Protein AF-A0A7L5ZGD6-F1 (afdb_monomer_lite)

pLDDT: mean 73.29, std 24.43, range [25.55, 98.75]

Foldseek 3Di:
DDDDDDDPDDDPPVVVVVVVVVVVVVVVVVVVVVPDQPPFDDFDQVQLAAAAQFWFWWDDPQFKIKIKGKHWATAPLLCVQDFLCSVLLPDDSVRRNNWTKMKIKIWMAGLVGGDWIKIWIWTQDQQHTFTAWIGGPAKMKGFVVTFCPAGRHDDAFDKDKDWGKIFMDGRNDTDDIFIKIKIWHWHQDPVDHQKIKIWMWIDTHPDIWTKIFITHGNRGTAWIQTPVGIIGTDPDDDCSGHQVNVCVVPVFDRALFQPFDDDDPDVPDDDPADRDSDRQGPDDVFKDWDCDPSHQKIKIFGADPVGTHHIGIGHPRNDDPPPDPDDD

Secondary structure (DSSP, 8-state):
-PPPPPP--SSSHHHHHHHHHHHHHHHHHHHTT---PPPPP-SHHHHTSPPTT-EEEEEETTTEEEEEEEEEEETTHHHHHS-GGGGGG---HHHHHT-EEEEEEEEEEETTEEEEEEEEEEEEETTEEEEEEEE-SS-EEEEEEEEEEEETT--TT-EEEEEEEEEEEETTEEEEEEEEEEEEEEEE-SSSTT-EEEEEEEEETTEEEEEEEEEETTTEEEEEEETTEEEEE-SS--TTT-HHHHHHHHTPPPPS---PPPP---TT---------PPPPP--TTEEEEE-SSSS-EEEEEEETTEEEEEEEE-TT-----------

Radius of gyration: 24.78 Å; chains: 1; bounding box: 78×86×67 Å

Sequence (328 aa):
MPARPPSPASASLARNRGVALTALVIAASTLAMTRDTAPAPRHAAAALLGADGHVELLAQGTDRLTTLETADLPGVRALRAGPQSFLSTGYTADETNGRHWLRLSRVNRGPSGYLDRADTLYALDATGLVGHVNDNGDRYVSFRPGLLELPADVHAGSTWQSSGTMFSGKNISVDGSVPYAYAASAQPASSFPGCLTVIGRLTLGTQAIDSSTTWCPGRGIVAETDSDGSRVAVDAFPAWADPRATAATTGEAPARSLAAASLVTVPSVTLPLTPEPASPPTFGLRAGVVASRTSPDVIGFRVAPTGITRAWRAAPGASHSSRAPSGT

Structure (mmCIF, N/CA/C/O backbone):
data_AF-A0A7L5ZGD6-F1
#
_entry.id   AF-A0A7L5ZGD6-F1
#
loop_
_atom_site.group_PDB
_atom_site.id
_atom_site.type_symbol
_atom_site.label_atom_id
_atom_site.label_alt_id
_atom_site.label_comp_id
_atom_site.label_asym_id
_atom_site.label_entity_id
_atom_site.label_seq_id
_atom_site.pdbx_PDB_ins_code
_atom_site.Cartn_x
_atom_site.Cartn_y
_atom_site.Cartn_z
_atom_site.occupancy
_atom_site.B_iso_or_equiv
_atom_site.auth_seq_id
_atom_site.auth_comp_id
_atom_site.auth_asym_id
_atom_site.auth_atom_id
_atom_site.pdbx_PDB_model_num
ATOM 1 N N . MET A 1 1 ? 57.695 -65.182 32.854 1.00 47.09 1 MET A N 1
ATOM 2 C CA . MET A 1 1 ? 56.453 -65.195 32.049 1.00 47.09 1 MET A CA 1
ATOM 3 C C . MET A 1 1 ? 55.954 -63.761 31.923 1.00 47.09 1 MET A C 1
ATOM 5 O O . MET A 1 1 ? 55.673 -63.167 32.956 1.00 47.09 1 MET A O 1
ATOM 9 N N . PRO A 1 2 ? 55.952 -63.167 30.719 1.00 45.03 2 PRO A N 1
ATOM 10 C CA . PRO A 1 2 ? 55.605 -61.760 30.525 1.00 45.03 2 PRO A CA 1
ATOM 11 C C . PRO A 1 2 ? 54.085 -61.533 30.537 1.00 45.03 2 PRO A C 1
ATOM 13 O O . PRO A 1 2 ? 53.320 -62.324 29.984 1.00 45.03 2 PRO A O 1
ATOM 16 N N . ALA A 1 3 ? 53.667 -60.449 31.194 1.00 52.31 3 ALA A N 1
ATOM 17 C CA . ALA A 1 3 ? 52.275 -60.052 31.374 1.00 52.31 3 ALA A CA 1
ATOM 18 C C . ALA A 1 3 ? 51.642 -59.544 30.066 1.00 52.31 3 ALA A C 1
ATOM 20 O O . ALA A 1 3 ? 52.260 -58.815 29.291 1.00 52.31 3 ALA A O 1
ATOM 21 N N . ARG A 1 4 ? 50.388 -59.944 29.835 1.00 61.16 4 ARG A N 1
ATOM 22 C CA . ARG A 1 4 ? 49.594 -59.627 28.642 1.00 61.16 4 ARG A CA 1
ATOM 23 C C . ARG A 1 4 ? 49.077 -58.178 28.715 1.00 61.16 4 ARG A C 1
ATOM 25 O O . ARG A 1 4 ? 48.497 -57.822 29.740 1.00 61.16 4 ARG A O 1
ATOM 32 N N . PRO A 1 5 ? 49.231 -57.353 27.664 1.00 59.00 5 PRO A N 1
ATOM 33 C CA . PRO A 1 5 ? 48.691 -55.996 27.660 1.00 59.00 5 PRO A CA 1
ATOM 34 C C . PRO A 1 5 ? 47.150 -56.000 27.578 1.00 59.00 5 PRO A C 1
ATOM 36 O O . PRO A 1 5 ? 46.571 -56.912 26.976 1.00 59.00 5 PRO A O 1
ATOM 39 N N . PRO A 1 6 ? 46.473 -54.999 28.177 1.00 57.97 6 PRO A N 1
ATOM 40 C CA . PRO A 1 6 ? 45.017 -54.904 28.179 1.00 57.97 6 PRO A CA 1
ATOM 41 C C . PRO A 1 6 ? 44.454 -54.556 26.793 1.00 57.97 6 PRO A C 1
ATOM 43 O O . PRO A 1 6 ? 45.047 -53.809 26.016 1.00 57.97 6 PRO A O 1
ATOM 46 N N . SER A 1 7 ? 43.285 -55.126 26.496 1.00 59.53 7 SER A N 1
ATOM 47 C CA . SER A 1 7 ? 42.590 -55.018 25.210 1.00 59.53 7 SER A CA 1
ATOM 48 C C . SER A 1 7 ? 41.890 -53.653 25.043 1.00 59.53 7 SER A C 1
ATOM 50 O O . SER A 1 7 ? 41.192 -53.220 25.964 1.00 59.53 7 SER A O 1
ATOM 52 N N . PRO A 1 8 ? 42.012 -52.972 23.886 1.00 53.78 8 PRO A N 1
ATOM 53 C CA . PRO A 1 8 ? 41.402 -51.670 23.638 1.00 53.78 8 PRO A CA 1
ATOM 54 C C . PRO A 1 8 ? 39.983 -51.848 23.081 1.00 53.78 8 PRO A C 1
ATOM 56 O O . PRO A 1 8 ? 39.743 -51.681 21.889 1.00 53.78 8 PRO A O 1
ATOM 59 N N . ALA A 1 9 ? 39.021 -52.211 23.926 1.00 51.62 9 ALA A N 1
ATOM 60 C CA . ALA A 1 9 ? 37.644 -52.438 23.482 1.00 51.62 9 ALA A CA 1
ATOM 61 C C . ALA A 1 9 ? 36.617 -51.792 24.418 1.00 51.62 9 ALA A C 1
ATOM 63 O O . ALA A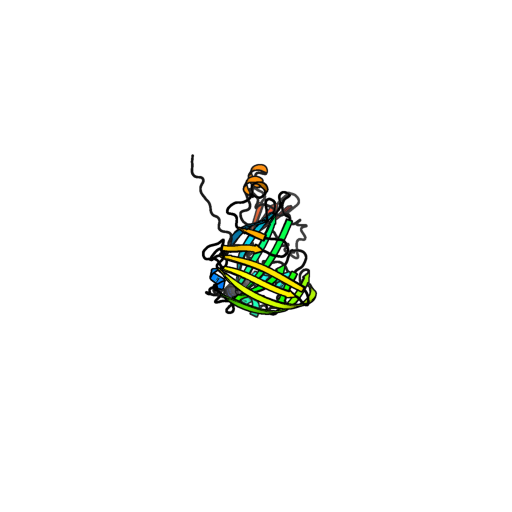 1 9 ? 35.716 -52.461 24.908 1.00 51.62 9 ALA A O 1
ATOM 64 N N . SER A 1 10 ? 36.744 -50.495 24.727 1.00 52.41 10 SER A N 1
ATOM 65 C CA . SER A 1 10 ? 35.730 -49.780 25.535 1.00 52.41 10 SER A CA 1
ATOM 66 C C . SER A 1 10 ? 35.682 -48.259 25.311 1.00 52.41 10 SER A C 1
ATOM 68 O O . SER A 1 10 ? 35.361 -47.518 26.231 1.00 52.41 10 SER A O 1
ATOM 70 N N . ALA A 1 11 ? 35.993 -47.753 24.110 1.00 48.34 11 ALA A N 1
ATOM 71 C CA . ALA A 1 11 ? 35.963 -46.303 23.843 1.00 48.34 11 ALA A CA 1
ATOM 72 C C . ALA A 1 11 ? 34.945 -45.851 22.774 1.00 48.34 11 ALA A C 1
ATOM 74 O O . ALA A 1 11 ? 34.698 -44.653 22.646 1.00 48.34 11 ALA A O 1
ATOM 75 N N . SER A 1 12 ? 34.315 -46.758 22.014 1.00 48.38 12 SER A N 1
ATOM 76 C CA . SER A 1 12 ? 33.468 -46.351 20.874 1.00 48.38 12 SER A CA 1
ATOM 77 C C . SER A 1 12 ? 31.992 -46.102 21.213 1.00 48.38 12 SER A C 1
ATOM 79 O O . SER A 1 12 ? 31.320 -45.367 20.495 1.00 48.38 12 SER A O 1
ATOM 81 N N . LEU A 1 13 ? 31.470 -46.636 22.323 1.00 45.81 13 LEU A N 1
ATOM 82 C CA . LEU A 1 13 ? 30.038 -46.539 22.652 1.00 45.81 13 LEU A CA 1
ATOM 83 C C . LEU A 1 13 ? 29.622 -45.224 23.336 1.00 45.81 13 LEU A C 1
ATOM 85 O O . LEU A 1 13 ? 28.455 -44.841 23.257 1.00 45.81 13 LEU A O 1
ATOM 89 N N . ALA A 1 14 ? 30.554 -44.487 23.948 1.00 45.41 14 ALA A N 1
ATOM 90 C CA . ALA A 1 14 ? 30.247 -43.208 24.597 1.00 45.41 14 ALA A CA 1
ATOM 91 C C . ALA A 1 14 ? 30.093 -42.042 23.597 1.00 45.41 14 ALA A C 1
ATOM 93 O O . ALA A 1 14 ? 29.347 -41.100 23.858 1.00 45.41 14 ALA A O 1
ATOM 94 N N . ARG A 1 15 ? 30.732 -42.116 22.418 1.00 47.53 15 ARG A N 1
ATOM 95 C CA . ARG A 1 15 ? 30.666 -41.057 21.389 1.00 47.53 15 ARG A CA 1
ATOM 96 C C . ARG A 1 15 ? 29.330 -41.005 20.643 1.00 47.53 15 ARG A C 1
ATOM 98 O O . ARG A 1 15 ? 28.907 -39.925 20.245 1.00 47.53 15 ARG A O 1
ATOM 105 N N . ASN A 1 16 ? 28.632 -42.134 20.517 1.00 44.62 16 ASN A N 1
ATOM 106 C CA . ASN A 1 16 ? 27.389 -42.204 19.739 1.00 44.62 16 ASN A CA 1
ATOM 107 C C . ASN A 1 16 ? 26.141 -41.739 20.511 1.00 44.62 16 ASN A C 1
ATOM 109 O O . ASN A 1 16 ? 25.151 -41.366 19.887 1.00 44.62 16 ASN A O 1
ATOM 113 N N . ARG A 1 17 ? 26.173 -41.696 21.853 1.00 45.31 17 ARG A N 1
ATOM 114 C CA . ARG A 1 17 ? 25.035 -41.215 22.665 1.00 45.31 17 ARG A CA 1
ATOM 115 C C . ARG A 1 17 ? 24.932 -39.685 22.727 1.00 45.31 17 ARG A C 1
ATOM 117 O O . ARG A 1 17 ? 23.823 -39.165 22.772 1.00 45.31 17 ARG A O 1
ATOM 124 N N . GLY A 1 18 ? 26.058 -38.967 22.663 1.00 43.91 18 GLY A N 1
ATOM 125 C CA . GLY A 1 18 ? 26.070 -37.497 22.643 1.00 43.91 18 GLY A CA 1
ATOM 126 C C . GLY A 1 18 ? 25.524 -36.907 21.338 1.00 43.91 18 GLY A C 1
ATOM 127 O O . GLY A 1 18 ? 24.754 -35.956 21.369 1.00 43.91 18 GLY A O 1
ATOM 128 N N . VAL A 1 19 ? 25.848 -37.518 20.192 1.00 48.81 19 VAL A N 1
ATOM 129 C CA . VAL A 1 19 ? 25.382 -37.055 18.869 1.00 48.81 19 VAL A CA 1
ATOM 130 C C . VAL A 1 19 ? 23.865 -37.225 18.712 1.00 48.81 19 VAL A C 1
ATOM 132 O O . VAL A 1 19 ? 23.202 -36.336 18.181 1.00 48.81 19 VAL A O 1
ATOM 135 N N . ALA A 1 20 ? 23.300 -38.322 19.227 1.00 46.81 20 ALA A N 1
ATOM 136 C CA . ALA A 1 20 ? 21.862 -38.577 19.169 1.00 46.81 20 ALA A CA 1
ATOM 137 C C . ALA A 1 20 ? 21.048 -37.590 20.029 1.00 46.81 20 ALA A C 1
ATOM 139 O O . ALA A 1 20 ? 19.989 -37.143 19.597 1.00 46.81 20 ALA A O 1
ATOM 140 N N . LEU A 1 21 ? 21.552 -37.200 21.209 1.00 43.94 21 LEU A N 1
ATOM 141 C CA . LEU A 1 21 ? 20.861 -36.245 22.084 1.00 43.94 21 LEU A CA 1
ATOM 142 C C . LEU A 1 21 ? 20.893 -34.814 21.520 1.00 43.94 21 LEU A C 1
ATOM 144 O O . LEU A 1 21 ? 19.871 -34.134 21.530 1.00 43.94 21 LEU A O 1
ATOM 148 N N . THR A 1 22 ? 22.026 -34.371 20.961 1.00 46.59 22 THR A N 1
ATOM 149 C CA . THR A 1 22 ? 22.129 -33.049 20.316 1.00 46.59 22 THR A CA 1
ATOM 150 C C . THR A 1 22 ? 21.263 -32.972 19.057 1.00 46.59 22 THR A C 1
ATOM 152 O O . THR A 1 22 ? 20.588 -31.968 18.842 1.00 46.59 22 THR A O 1
ATOM 155 N N . ALA A 1 23 ? 21.204 -34.042 18.254 1.00 47.41 23 ALA A N 1
ATOM 156 C CA . ALA A 1 23 ? 20.313 -34.112 17.095 1.00 47.41 23 ALA A CA 1
ATOM 157 C C . ALA A 1 23 ? 18.826 -34.069 17.497 1.00 47.41 23 ALA A C 1
ATOM 159 O O . ALA A 1 23 ? 18.041 -33.404 16.826 1.00 47.41 23 ALA A O 1
ATOM 160 N N . LEU A 1 24 ? 18.443 -34.705 18.613 1.00 42.84 24 LEU A N 1
ATOM 161 C CA . LEU A 1 24 ? 17.069 -34.680 19.126 1.00 42.84 24 LEU A CA 1
ATOM 162 C C . LEU A 1 24 ? 16.678 -33.303 19.689 1.00 42.84 24 LEU A C 1
ATOM 164 O O . LEU A 1 24 ? 15.560 -32.852 19.462 1.00 42.84 24 LEU A O 1
ATOM 168 N N . VAL A 1 25 ? 17.593 -32.599 20.367 1.00 47.75 25 VAL A N 1
ATOM 169 C CA . VAL A 1 25 ? 17.356 -31.224 20.852 1.00 47.75 25 VAL A CA 1
ATOM 170 C C . VAL A 1 25 ? 17.259 -30.236 19.685 1.00 47.75 25 VAL A C 1
ATOM 172 O O . VAL A 1 25 ? 16.384 -29.370 19.695 1.00 47.75 25 VAL A O 1
ATOM 175 N N . ILE A 1 26 ? 18.086 -30.392 18.644 1.00 46.59 26 ILE A N 1
ATOM 176 C CA . ILE A 1 26 ? 17.992 -29.580 17.418 1.00 46.59 26 ILE A CA 1
ATOM 177 C C . ILE A 1 26 ? 16.674 -29.879 16.685 1.00 46.59 26 ILE A C 1
ATOM 179 O O . ILE A 1 26 ? 15.987 -28.944 16.282 1.00 46.59 26 ILE A O 1
ATOM 183 N N . ALA A 1 27 ? 16.268 -31.151 16.586 1.00 45.94 27 ALA A N 1
ATOM 184 C CA . ALA A 1 27 ? 15.004 -31.555 15.966 1.00 45.94 27 ALA A CA 1
ATOM 185 C C . ALA A 1 27 ? 13.770 -31.041 16.740 1.00 45.94 27 ALA A C 1
ATOM 187 O O . ALA A 1 27 ? 12.841 -30.495 16.140 1.00 45.94 27 ALA A O 1
ATOM 188 N N . ALA A 1 28 ? 13.777 -31.129 18.074 1.00 41.91 28 ALA A N 1
ATOM 189 C CA . ALA A 1 28 ? 12.715 -30.591 18.925 1.00 41.91 28 ALA A CA 1
ATOM 190 C C . ALA A 1 28 ? 12.635 -29.052 18.853 1.00 41.91 28 ALA A C 1
ATOM 192 O O . ALA A 1 28 ? 11.540 -28.492 18.794 1.00 41.91 28 ALA A O 1
ATOM 193 N N . SER A 1 29 ? 13.780 -28.367 18.749 1.00 39.47 29 SER A N 1
ATOM 194 C CA . SER A 1 29 ? 13.832 -26.912 18.541 1.00 39.47 29 SER A CA 1
ATOM 195 C C . SER A 1 29 ? 13.322 -26.504 17.151 1.00 39.47 29 SER A C 1
ATOM 197 O O . SER A 1 29 ? 12.712 -25.446 17.009 1.00 39.47 29 SER A O 1
ATOM 199 N N . THR A 1 30 ? 13.510 -27.341 16.120 1.00 43.34 30 THR A N 1
ATOM 200 C CA . THR A 1 30 ? 12.960 -27.075 14.778 1.00 43.34 30 THR A CA 1
ATOM 201 C C . THR A 1 30 ? 11.447 -27.275 14.688 1.00 43.34 30 THR A C 1
ATOM 203 O O . THR A 1 30 ? 10.799 -26.572 13.918 1.00 43.34 30 THR A O 1
ATOM 206 N N . LEU A 1 31 ? 10.864 -28.168 15.493 1.00 42.59 31 LEU A N 1
ATOM 207 C CA . LEU A 1 31 ? 9.414 -28.401 15.516 1.00 42.59 31 LEU A CA 1
ATOM 208 C C . LEU A 1 31 ? 8.655 -27.282 16.250 1.00 42.59 31 LEU A C 1
ATOM 210 O O . LEU A 1 31 ? 7.580 -26.881 15.808 1.00 42.59 31 LEU A O 1
ATOM 214 N N . ALA A 1 32 ? 9.238 -26.681 17.293 1.00 40.34 32 ALA A N 1
ATOM 215 C CA . ALA A 1 32 ? 8.614 -25.569 18.023 1.00 40.34 32 ALA A CA 1
ATOM 216 C C . ALA A 1 32 ? 8.458 -24.269 17.196 1.00 40.34 32 ALA A C 1
ATOM 218 O O . ALA A 1 32 ? 7.674 -23.399 17.571 1.00 40.34 32 ALA A O 1
ATOM 219 N N . MET A 1 33 ? 9.160 -24.135 16.062 1.00 46.94 33 MET A N 1
ATOM 220 C CA . MET A 1 33 ? 9.035 -22.989 15.144 1.00 46.94 33 MET A CA 1
ATOM 221 C C . MET A 1 33 ? 8.012 -23.192 14.017 1.00 46.94 33 MET A C 1
ATOM 223 O O . MET A 1 33 ? 7.877 -22.330 13.151 1.00 46.94 33 MET A O 1
ATOM 227 N N . THR A 1 34 ? 7.270 -24.301 14.043 1.00 44.25 34 THR A N 1
ATOM 228 C CA . THR A 1 34 ? 6.123 -24.546 13.152 1.00 44.25 34 THR A CA 1
ATOM 229 C C . THR A 1 34 ? 4.790 -24.227 13.824 1.00 44.25 34 THR A C 1
ATOM 231 O O . THR A 1 34 ? 3.774 -24.796 13.451 1.00 44.25 34 THR A O 1
ATOM 234 N N . ARG A 1 35 ? 4.777 -23.327 14.826 1.00 49.56 35 ARG A N 1
ATOM 235 C CA . ARG A 1 35 ? 3.513 -22.822 15.379 1.00 49.56 35 ARG A CA 1
ATOM 236 C C . ARG A 1 35 ? 2.670 -22.284 14.232 1.00 49.56 35 ARG A C 1
ATOM 238 O O . ARG A 1 35 ? 3.115 -21.380 13.524 1.00 49.56 35 ARG A O 1
ATOM 245 N N . ASP A 1 36 ? 1.506 -22.905 14.079 1.00 48.19 36 ASP A N 1
ATOM 246 C CA . ASP A 1 36 ? 0.519 -22.631 13.052 1.00 48.19 36 ASP A CA 1
ATOM 247 C C . ASP A 1 36 ? 0.359 -21.125 12.880 1.00 48.19 36 ASP A C 1
ATOM 249 O O . ASP A 1 36 ? -0.028 -20.394 13.794 1.00 48.19 36 ASP A O 1
ATOM 253 N N . THR A 1 37 ? 0.728 -20.658 11.695 1.00 56.56 37 THR A N 1
ATOM 254 C CA . THR A 1 37 ? 0.452 -19.302 11.250 1.00 56.56 37 THR A CA 1
ATOM 255 C C . THR A 1 37 ? -1.054 -19.112 11.307 1.00 56.56 37 THR A C 1
ATOM 257 O O . THR A 1 37 ? -1.781 -19.884 10.678 1.00 56.56 37 THR A O 1
ATOM 260 N N . ALA A 1 38 ? -1.522 -18.130 12.083 1.00 60.50 38 ALA A N 1
ATOM 261 C CA . ALA A 1 38 ? -2.945 -17.842 12.174 1.00 60.50 38 ALA A CA 1
ATOM 262 C C . ALA A 1 38 ? -3.508 -17.678 10.750 1.00 60.50 38 ALA A C 1
ATOM 264 O O . ALA A 1 38 ? -2.907 -16.951 9.947 1.00 60.50 38 ALA A O 1
ATOM 265 N N . PRO A 1 39 ? -4.601 -18.382 10.398 1.00 67.12 39 PRO A N 1
ATOM 266 C CA . PRO A 1 39 ? -5.190 -18.246 9.077 1.00 67.12 39 PRO A CA 1
ATOM 267 C C . PRO A 1 39 ? -5.571 -16.783 8.850 1.00 67.12 39 PRO A C 1
ATOM 269 O O . PRO A 1 39 ? -6.029 -16.115 9.780 1.00 67.12 39 PRO A O 1
ATOM 272 N N . ALA A 1 40 ? -5.389 -16.302 7.618 1.00 73.00 40 ALA A N 1
ATOM 273 C CA . ALA A 1 40 ? -5.781 -14.950 7.247 1.00 73.00 40 ALA A CA 1
ATOM 274 C C . ALA A 1 40 ? -7.243 -14.693 7.670 1.00 73.00 40 ALA A C 1
ATOM 276 O O . ALA A 1 40 ? -8.119 -15.520 7.362 1.00 73.00 40 ALA A O 1
ATOM 277 N N . PRO A 1 41 ? -7.527 -13.587 8.383 1.00 82.56 41 PRO A N 1
ATOM 278 C CA . PRO A 1 41 ? -8.891 -13.200 8.709 1.00 82.56 41 PRO A CA 1
ATOM 279 C C . PRO A 1 41 ? -9.777 -13.158 7.459 1.00 82.56 41 PRO A C 1
ATOM 281 O O . PRO A 1 41 ? -9.377 -12.671 6.403 1.00 82.56 41 PRO A O 1
ATOM 284 N N . ARG A 1 42 ? -11.003 -13.681 7.570 1.00 88.94 42 ARG A N 1
ATOM 285 C CA . ARG A 1 42 ? -11.978 -13.702 6.470 1.00 88.94 42 ARG A CA 1
ATOM 286 C C . ARG A 1 42 ? -13.012 -12.605 6.677 1.00 88.94 42 ARG A C 1
ATOM 288 O O . ARG A 1 42 ? -13.996 -12.815 7.380 1.00 88.94 42 ARG A O 1
ATOM 295 N N . HIS A 1 43 ? -12.788 -11.448 6.066 1.00 95.06 43 HIS A N 1
ATOM 296 C CA . HIS A 1 43 ? -13.721 -10.319 6.080 1.00 95.06 43 HIS A CA 1
ATOM 297 C C . HIS A 1 43 ? -13.596 -9.489 4.788 1.00 95.06 43 HIS A C 1
ATOM 299 O O . HIS A 1 43 ? -12.740 -9.774 3.947 1.00 95.06 43 HIS A O 1
ATOM 305 N N . ALA A 1 44 ? -14.449 -8.478 4.605 1.00 97.00 44 ALA A N 1
ATOM 306 C CA . ALA A 1 44 ? -14.557 -7.716 3.358 1.00 97.00 44 ALA A CA 1
ATOM 307 C C . ALA A 1 44 ? -13.242 -7.023 2.969 1.00 97.00 44 ALA A C 1
ATOM 309 O O . ALA A 1 44 ? -12.824 -7.127 1.819 1.00 97.00 44 ALA A O 1
ATOM 310 N N . ALA A 1 45 ? -12.531 -6.419 3.930 1.00 97.44 45 ALA A N 1
ATOM 311 C CA . ALA A 1 45 ? -11.215 -5.835 3.646 1.00 97.44 45 ALA A CA 1
ATOM 312 C C . ALA A 1 45 ? -10.194 -6.866 3.129 1.00 97.44 45 ALA A C 1
ATOM 314 O O . ALA A 1 45 ? -9.452 -6.558 2.204 1.00 97.44 45 ALA A O 1
ATOM 315 N N . ALA A 1 46 ? -10.191 -8.101 3.650 1.00 95.50 46 ALA A N 1
ATOM 316 C CA . ALA A 1 46 ? -9.277 -9.146 3.187 1.00 95.50 46 ALA A CA 1
ATOM 317 C C . ALA A 1 46 ? -9.563 -9.566 1.734 1.00 95.50 46 ALA A C 1
ATOM 319 O O . ALA A 1 46 ? -8.644 -9.864 0.978 1.00 95.50 46 ALA A O 1
ATOM 320 N N . ALA A 1 47 ? -10.836 -9.550 1.321 1.00 95.88 47 ALA A N 1
ATOM 321 C CA . ALA A 1 47 ? -11.237 -9.891 -0.043 1.00 95.88 47 ALA A CA 1
ATOM 322 C C . ALA A 1 47 ? -10.751 -8.872 -1.088 1.00 95.88 47 ALA A C 1
ATOM 324 O O . ALA A 1 47 ? -10.622 -9.222 -2.260 1.00 95.88 47 ALA A O 1
ATOM 325 N N . LEU A 1 48 ? -10.481 -7.630 -0.675 1.00 97.38 48 LEU A N 1
ATOM 326 C C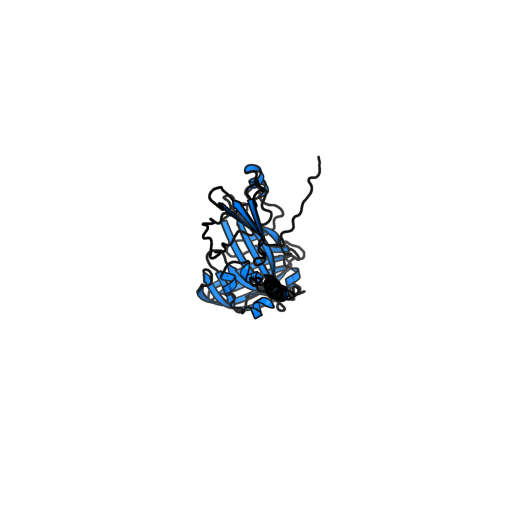A . LEU A 1 48 ? -9.981 -6.553 -1.532 1.00 97.38 48 LEU A CA 1
ATOM 327 C C . LEU A 1 48 ? -8.475 -6.621 -1.791 1.00 97.38 48 LEU A C 1
ATOM 329 O O . LEU A 1 48 ? -7.975 -5.868 -2.620 1.00 97.38 48 LEU A O 1
ATOM 333 N N . LEU A 1 49 ? -7.751 -7.486 -1.086 1.00 95.62 49 LEU A N 1
ATOM 334 C CA . LEU A 1 49 ? -6.303 -7.590 -1.199 1.00 95.62 49 LEU A CA 1
ATOM 335 C C . LEU A 1 49 ? -5.898 -8.413 -2.422 1.00 95.62 49 LEU A C 1
ATOM 337 O O . LEU A 1 49 ? -6.620 -9.311 -2.859 1.00 95.62 49 LEU A O 1
ATOM 341 N N . GLY A 1 50 ? -4.714 -8.115 -2.957 1.00 92.06 50 GLY A N 1
ATOM 342 C CA . GLY A 1 50 ? -4.055 -8.997 -3.911 1.00 92.06 50 GLY A CA 1
ATOM 343 C C . GLY A 1 50 ? -3.695 -10.322 -3.241 1.00 92.06 50 GLY A C 1
ATOM 344 O O . GLY A 1 50 ? -3.400 -10.358 -2.046 1.00 92.06 50 GLY A O 1
ATOM 345 N N . ALA A 1 51 ? -3.709 -11.412 -4.006 1.00 88.19 51 ALA A N 1
ATOM 346 C CA . ALA A 1 51 ? -3.142 -12.671 -3.532 1.00 88.19 51 ALA A CA 1
ATOM 347 C C . ALA A 1 51 ? -1.640 -12.517 -3.219 1.00 88.19 51 ALA A C 1
ATOM 349 O O . ALA A 1 51 ? -0.981 -11.602 -3.716 1.00 88.19 51 ALA A O 1
ATOM 350 N N . ASP A 1 52 ? -1.085 -13.437 -2.431 1.00 84.75 52 ASP A N 1
ATOM 351 C CA . ASP A 1 52 ? 0.362 -13.500 -2.212 1.00 84.75 52 ASP A CA 1
ATOM 352 C C . ASP A 1 52 ? 1.118 -13.615 -3.550 1.00 84.75 52 ASP A C 1
ATOM 354 O O . ASP A 1 52 ? 0.772 -14.430 -4.410 1.00 84.75 52 ASP A O 1
ATOM 358 N N . GLY A 1 53 ? 2.114 -12.752 -3.749 1.00 79.81 53 GLY A N 1
ATOM 359 C CA . GLY A 1 53 ? 2.859 -12.612 -4.998 1.00 79.81 53 GLY A CA 1
ATOM 360 C C . GLY A 1 53 ? 2.097 -11.931 -6.142 1.00 79.81 53 GLY A C 1
ATOM 361 O O . GLY A 1 53 ? 2.615 -11.897 -7.261 1.00 79.81 53 GLY A O 1
ATOM 362 N N . HIS A 1 54 ? 0.885 -11.404 -5.913 1.00 85.19 54 HIS A N 1
ATOM 363 C CA . HIS A 1 54 ? 0.158 -10.632 -6.928 1.00 85.19 54 HIS A CA 1
ATOM 364 C C . HIS A 1 54 ? 0.909 -9.346 -7.251 1.00 85.19 54 HIS A C 1
ATOM 366 O O . HIS A 1 54 ? 1.348 -8.632 -6.347 1.00 85.19 54 HIS A O 1
ATOM 372 N N . VAL A 1 55 ? 1.010 -9.048 -8.546 1.00 87.94 55 VAL A N 1
ATOM 373 C CA . VAL A 1 55 ? 1.664 -7.853 -9.066 1.00 87.94 55 VAL A CA 1
ATOM 374 C C . VAL A 1 55 ? 0.670 -7.049 -9.888 1.00 87.94 55 VAL A C 1
ATOM 376 O O . VAL A 1 55 ? 0.194 -7.511 -10.924 1.00 87.94 55 VAL A O 1
ATOM 379 N N . GLU A 1 56 ? 0.413 -5.824 -9.450 1.00 93.69 56 GLU A N 1
ATOM 380 C CA . GLU A 1 56 ? -0.407 -4.854 -10.162 1.00 93.69 56 GLU A CA 1
ATOM 381 C C . GLU A 1 56 ? 0.481 -3.796 -10.836 1.00 93.69 56 GLU A C 1
ATOM 383 O O . GLU A 1 56 ? 1.525 -3.402 -10.305 1.00 93.69 56 GLU A O 1
ATOM 388 N N . LEU A 1 57 ? 0.087 -3.352 -12.031 1.00 94.06 57 LEU A N 1
ATOM 389 C CA . LEU A 1 57 ? 0.819 -2.361 -12.820 1.00 94.06 57 LEU A CA 1
ATOM 390 C C . LEU A 1 57 ? 0.003 -1.080 -12.889 1.00 94.06 57 LEU A C 1
ATOM 392 O O . LEU A 1 57 ? -1.067 -1.085 -13.485 1.00 94.06 57 LEU A O 1
ATOM 396 N N . LEU A 1 58 ? 0.512 0.017 -12.336 1.00 96.25 58 LEU A N 1
ATOM 397 C CA . LEU A 1 58 ? -0.137 1.323 -12.393 1.00 96.25 58 LEU A CA 1
ATOM 398 C C . LEU A 1 58 ? 0.691 2.273 -13.255 1.00 96.25 58 LEU A C 1
ATOM 400 O O . LEU A 1 58 ? 1.868 2.499 -12.979 1.00 96.25 58 LEU A O 1
ATOM 404 N N . ALA A 1 59 ? 0.092 2.856 -14.285 1.00 94.19 59 ALA A N 1
ATOM 405 C CA . ALA A 1 59 ? 0.729 3.902 -15.072 1.00 94.19 59 ALA A CA 1
ATOM 406 C C . ALA A 1 59 ? 0.376 5.283 -14.518 1.00 94.19 59 ALA A C 1
ATOM 408 O O . ALA A 1 59 ? -0.757 5.533 -14.103 1.00 94.19 59 ALA A O 1
ATOM 409 N N . GLN A 1 60 ? 1.347 6.188 -14.564 1.00 93.50 60 GLN A N 1
ATOM 410 C CA . GLN A 1 60 ? 1.180 7.609 -14.302 1.00 93.50 60 GLN A CA 1
ATOM 411 C C . GLN A 1 60 ? 1.686 8.364 -15.532 1.00 93.50 60 GLN A C 1
ATOM 413 O O . GLN A 1 60 ? 2.889 8.447 -15.769 1.00 93.50 60 GLN A O 1
ATOM 418 N N . GLY A 1 61 ? 0.761 8.870 -16.349 1.00 90.31 61 GLY A N 1
ATOM 419 C CA . GLY A 1 61 ? 1.111 9.444 -17.650 1.00 90.31 61 GLY A CA 1
ATOM 420 C C . GLY A 1 61 ? 1.734 8.412 -18.601 1.00 90.31 61 GLY A C 1
ATOM 421 O O . GLY A 1 61 ? 1.369 7.237 -18.589 1.00 90.31 61 GLY A O 1
ATOM 422 N N . THR A 1 62 ? 2.658 8.860 -19.456 1.00 87.69 62 THR A N 1
ATOM 423 C CA . THR A 1 62 ? 3.330 8.016 -20.468 1.00 87.69 62 THR A CA 1
ATOM 424 C C . THR A 1 62 ? 4.731 7.558 -20.060 1.00 87.69 62 THR A C 1
ATOM 426 O O . THR A 1 62 ? 5.342 6.727 -20.735 1.00 87.69 62 THR A O 1
ATOM 429 N N . ASP A 1 63 ? 5.262 8.122 -18.981 1.00 91.88 63 ASP A N 1
ATOM 430 C CA . ASP A 1 63 ? 6.670 8.070 -18.597 1.00 91.88 63 ASP A CA 1
ATOM 431 C C . ASP A 1 63 ? 6.891 7.560 -17.170 1.00 91.88 63 ASP A C 1
ATOM 433 O O . ASP A 1 63 ? 8.030 7.483 -16.723 1.00 91.88 63 ASP A O 1
ATOM 437 N N . ARG A 1 64 ? 5.847 7.157 -16.444 1.00 93.94 64 ARG A N 1
ATOM 438 C CA . ARG A 1 64 ? 6.025 6.524 -15.139 1.00 93.94 64 ARG A CA 1
ATOM 439 C C . ARG A 1 64 ? 5.175 5.272 -15.011 1.00 93.94 64 ARG A C 1
ATOM 441 O O . ARG A 1 64 ? 3.980 5.265 -15.299 1.00 93.94 64 ARG A O 1
ATOM 448 N N . LEU A 1 65 ? 5.828 4.203 -14.570 1.00 92.44 65 LEU A N 1
ATOM 449 C CA . LEU A 1 65 ? 5.205 2.927 -14.252 1.00 92.44 65 LEU A CA 1
ATOM 450 C C . LEU A 1 65 ? 5.509 2.589 -12.799 1.00 92.44 65 LEU A C 1
ATOM 452 O O . LEU A 1 65 ? 6.665 2.584 -12.375 1.00 92.44 65 LEU A O 1
ATOM 456 N N . THR A 1 66 ? 4.463 2.251 -12.069 1.00 93.56 66 THR A N 1
ATOM 457 C CA . THR A 1 66 ? 4.518 1.719 -10.722 1.00 93.56 66 THR A CA 1
ATOM 458 C C . THR A 1 66 ? 4.147 0.245 -10.760 1.00 93.56 66 THR A C 1
ATOM 460 O O . THR A 1 66 ? 3.129 -0.140 -11.328 1.00 93.56 66 THR A O 1
ATOM 463 N N . THR A 1 67 ? 4.961 -0.589 -10.133 1.00 91.31 67 THR A N 1
ATOM 464 C CA . THR A 1 67 ? 4.635 -1.987 -9.859 1.00 91.31 67 THR A CA 1
ATOM 465 C C . THR A 1 67 ? 4.306 -2.121 -8.378 1.00 91.31 67 THR A C 1
ATOM 467 O O . THR A 1 67 ? 5.095 -1.670 -7.547 1.00 91.31 67 THR A O 1
ATOM 470 N N . LEU A 1 68 ? 3.159 -2.719 -8.056 1.00 93.06 68 LEU A N 1
ATOM 471 C CA . LEU A 1 68 ? 2.721 -3.010 -6.692 1.00 93.06 68 LEU A CA 1
ATOM 472 C C . LEU A 1 68 ? 2.690 -4.521 -6.477 1.00 93.06 68 LEU A C 1
ATOM 474 O O . LEU A 1 68 ? 1.874 -5.206 -7.083 1.00 93.06 68 LEU A O 1
ATOM 478 N N . GLU A 1 69 ? 3.568 -5.037 -5.622 1.00 90.12 69 GLU A N 1
ATOM 479 C CA . GLU A 1 69 ? 3.618 -6.456 -5.256 1.00 90.12 69 GLU A CA 1
ATOM 480 C C . GLU A 1 69 ? 3.064 -6.655 -3.843 1.00 90.12 69 GLU A C 1
ATOM 482 O O . GLU A 1 69 ? 3.519 -6.000 -2.901 1.00 90.12 69 GLU A O 1
ATOM 487 N N . THR A 1 70 ? 2.093 -7.557 -3.696 1.00 89.50 70 THR A N 1
ATOM 488 C CA . THR A 1 70 ? 1.541 -7.955 -2.391 1.00 89.50 70 THR A CA 1
ATOM 489 C C . THR A 1 70 ? 2.234 -9.223 -1.908 1.00 89.50 70 THR A C 1
ATOM 491 O O . THR A 1 70 ? 2.349 -10.181 -2.665 1.00 89.50 70 THR A O 1
ATOM 494 N N . ALA A 1 71 ? 2.677 -9.244 -0.652 1.00 87.94 71 ALA A N 1
ATOM 495 C CA . ALA A 1 71 ? 3.247 -10.427 -0.016 1.00 87.94 71 ALA A CA 1
ATOM 496 C C . ALA A 1 71 ? 2.560 -10.718 1.323 1.00 87.94 71 ALA A C 1
ATOM 498 O O . ALA A 1 71 ? 2.472 -9.834 2.180 1.00 87.94 71 ALA A O 1
ATOM 499 N N . ASP A 1 72 ? 2.125 -11.962 1.504 1.00 85.50 72 ASP A N 1
ATOM 500 C CA . ASP A 1 72 ? 1.554 -12.487 2.745 1.00 85.50 72 ASP A CA 1
ATOM 501 C C . ASP A 1 72 ? 2.681 -13.020 3.642 1.00 85.50 72 ASP A C 1
ATOM 503 O O . ASP A 1 72 ? 3.451 -13.913 3.278 1.00 85.50 72 ASP A O 1
ATOM 507 N N . LEU A 1 73 ? 2.832 -12.417 4.822 1.00 82.38 73 LEU A N 1
ATOM 508 C CA . LEU A 1 73 ? 3.949 -12.665 5.722 1.00 82.38 73 LEU A CA 1
ATOM 509 C C . LEU A 1 73 ? 3.438 -12.928 7.145 1.00 82.38 73 LEU A C 1
ATOM 511 O O . LEU A 1 73 ? 3.370 -12.023 7.971 1.00 82.38 73 LEU A O 1
ATOM 515 N N . PRO A 1 74 ? 3.130 -14.173 7.520 1.00 76.62 74 PRO A N 1
ATOM 516 C CA . PRO A 1 74 ? 2.616 -14.436 8.855 1.00 76.62 74 PRO A CA 1
ATOM 517 C C . PRO A 1 74 ? 3.700 -14.301 9.941 1.00 76.62 74 PRO A C 1
ATOM 519 O O . PRO A 1 74 ? 4.851 -14.737 9.786 1.00 76.62 74 PRO A O 1
ATOM 522 N N . GLY A 1 75 ? 3.310 -13.731 11.085 1.00 79.12 75 GLY A N 1
ATOM 523 C CA . GLY A 1 75 ? 4.132 -13.646 12.290 1.00 79.12 75 GLY A CA 1
ATOM 524 C C . GLY A 1 75 ? 5.407 -12.804 12.145 1.00 79.12 75 GLY A C 1
ATOM 525 O O . GLY A 1 75 ? 5.500 -11.873 11.347 1.00 79.12 75 GLY A O 1
ATOM 526 N N . VAL A 1 76 ? 6.452 -13.153 12.905 1.00 75.94 76 VAL A N 1
ATOM 527 C CA . VAL A 1 76 ? 7.739 -12.417 12.916 1.00 75.94 76 VAL A CA 1
ATOM 528 C C . VAL A 1 76 ? 8.508 -12.436 11.593 1.00 75.94 76 VAL A C 1
ATOM 530 O O . VAL A 1 76 ? 9.490 -11.705 11.448 1.00 75.94 76 VAL A O 1
ATOM 533 N N . ARG A 1 77 ? 8.100 -13.259 10.618 1.00 73.62 77 ARG A N 1
ATOM 534 C CA . ARG A 1 77 ? 8.735 -13.292 9.292 1.00 73.62 77 ARG A CA 1
ATOM 535 C C . ARG A 1 77 ? 8.539 -11.976 8.549 1.00 73.62 77 ARG A C 1
ATOM 537 O O . ARG A 1 77 ? 9.472 -11.537 7.880 1.00 73.62 77 ARG A O 1
ATOM 544 N N . ALA A 1 78 ? 7.395 -11.321 8.744 1.00 73.38 78 ALA A N 1
ATOM 545 C CA . ALA A 1 78 ? 7.090 -10.027 8.144 1.00 73.38 78 ALA A CA 1
ATOM 546 C C . ALA A 1 78 ? 8.148 -8.971 8.455 1.00 73.38 78 ALA A C 1
ATOM 548 O O . ALA A 1 78 ? 8.652 -8.296 7.561 1.00 73.38 78 ALA A O 1
ATOM 549 N N . LEU A 1 79 ? 8.555 -8.904 9.723 1.00 76.88 79 LEU A N 1
ATOM 550 C CA . LEU A 1 79 ? 9.516 -7.911 10.195 1.00 76.88 79 LEU A CA 1
ATOM 551 C C . LEU A 1 79 ? 10.953 -8.204 9.744 1.00 76.88 79 LEU A C 1
ATOM 553 O O . LEU A 1 79 ? 11.780 -7.301 9.705 1.00 76.88 79 LEU A O 1
ATOM 557 N N . ARG A 1 80 ? 11.269 -9.466 9.422 1.00 75.50 80 ARG A N 1
ATOM 558 C CA . ARG A 1 80 ? 12.616 -9.887 8.994 1.00 75.50 80 ARG A CA 1
ATOM 559 C C . ARG A 1 80 ? 12.819 -9.820 7.484 1.00 75.50 80 ARG A C 1
ATOM 561 O O . ARG A 1 80 ? 13.954 -9.676 7.038 1.00 75.50 80 ARG A O 1
ATOM 568 N N . ALA A 1 81 ? 11.745 -9.979 6.714 1.00 70.38 81 ALA A N 1
ATOM 569 C CA . ALA A 1 81 ? 11.786 -9.956 5.255 1.00 70.38 81 ALA A CA 1
ATOM 570 C C . ALA A 1 81 ? 11.758 -8.526 4.679 1.00 70.38 81 ALA A C 1
ATOM 572 O O . ALA A 1 81 ? 12.136 -8.324 3.526 1.00 70.38 81 ALA A O 1
ATOM 573 N N . GLY A 1 82 ? 11.297 -7.540 5.457 1.00 77.50 82 GLY A N 1
ATOM 574 C CA . GLY A 1 82 ? 11.198 -6.136 5.049 1.00 77.50 82 GLY A CA 1
ATOM 575 C C . GLY A 1 82 ? 12.415 -5.263 5.395 1.00 77.50 82 GLY A C 1
ATOM 576 O O . GLY A 1 82 ? 13.430 -5.762 5.893 1.00 77.50 82 GLY A O 1
ATOM 577 N N . PRO A 1 83 ? 12.325 -3.948 5.124 1.00 83.25 83 PRO A N 1
ATOM 578 C CA . PRO A 1 83 ? 13.291 -2.958 5.597 1.00 83.25 83 PRO A CA 1
ATOM 579 C C . PRO A 1 83 ? 13.425 -2.967 7.124 1.00 83.25 83 PRO A C 1
ATOM 581 O O . PRO A 1 83 ? 12.496 -3.334 7.845 1.00 83.25 83 PRO A O 1
ATOM 584 N N . GLN A 1 84 ? 14.572 -2.509 7.641 1.00 84.44 84 GLN A N 1
ATOM 585 C CA . GLN A 1 84 ? 14.809 -2.462 9.092 1.00 84.44 84 GLN A CA 1
ATOM 586 C C . GLN A 1 84 ? 13.761 -1.627 9.841 1.00 84.44 84 GLN A C 1
ATOM 588 O O . GLN A 1 84 ? 13.461 -1.923 10.996 1.00 84.44 84 GLN A O 1
ATOM 593 N N . SER A 1 85 ? 13.168 -0.629 9.187 1.00 86.19 85 SER A N 1
ATOM 594 C CA . SER A 1 85 ? 12.089 0.192 9.740 1.00 86.19 85 SER A CA 1
ATOM 595 C C . SER A 1 85 ? 10.834 -0.591 10.105 1.00 86.19 85 SER A C 1
ATOM 597 O O . SER A 1 85 ? 10.069 -0.124 10.941 1.00 86.19 85 SER A O 1
ATOM 599 N N . PHE A 1 86 ? 10.621 -1.807 9.600 1.00 87.50 86 PHE A N 1
ATOM 600 C CA . PHE A 1 86 ? 9.505 -2.643 10.055 1.00 87.50 86 PHE A CA 1
ATOM 601 C C . PHE A 1 86 ? 9.655 -3.034 11.536 1.00 87.50 86 PHE A C 1
ATOM 603 O O . PHE A 1 86 ? 8.668 -3.259 12.233 1.00 87.50 86 PHE A O 1
ATOM 610 N N . LEU A 1 87 ? 10.877 -3.013 12.078 1.00 84.94 87 LEU A N 1
ATOM 611 C CA . LEU A 1 87 ? 11.123 -3.178 13.515 1.00 84.94 87 LEU A CA 1
ATOM 612 C C . LEU A 1 87 ? 10.688 -1.950 14.337 1.00 84.94 87 LEU A C 1
ATOM 614 O O . LEU A 1 87 ? 10.580 -2.035 15.558 1.00 84.94 87 LEU A O 1
ATOM 618 N N . SER A 1 88 ? 10.390 -0.821 13.686 1.00 82.00 88 SER A N 1
ATOM 619 C CA . SER A 1 88 ? 9.884 0.401 14.323 1.00 82.00 88 SER A CA 1
ATOM 620 C C . SER A 1 88 ? 8.377 0.370 14.601 1.00 82.00 88 SER A C 1
ATOM 622 O O . SER A 1 88 ? 7.831 1.355 15.093 1.00 82.00 88 SER A O 1
ATOM 624 N N . THR A 1 89 ? 7.680 -0.740 14.345 1.00 75.69 89 THR A N 1
ATOM 625 C CA . THR A 1 89 ? 6.258 -0.886 14.710 1.00 75.69 89 THR A CA 1
ATOM 626 C C . THR A 1 89 ? 6.022 -0.725 16.214 1.00 75.69 89 THR A C 1
ATOM 628 O O . THR A 1 89 ? 4.970 -0.249 16.628 1.00 75.69 89 THR A O 1
ATOM 631 N N . GLY A 1 90 ? 7.025 -1.058 17.035 1.00 70.75 90 GLY A N 1
ATOM 632 C CA . GLY A 1 90 ? 6.926 -1.031 18.494 1.00 70.75 90 GLY A CA 1
ATOM 633 C C . GLY A 1 90 ? 6.241 -2.261 19.088 1.00 70.75 90 GLY A C 1
ATOM 634 O O . GLY A 1 90 ? 6.034 -2.288 20.297 1.00 70.75 90 GLY A O 1
ATOM 635 N N . TYR A 1 91 ? 5.919 -3.266 18.267 1.00 76.56 91 TYR A N 1
ATOM 636 C CA . TYR A 1 91 ? 5.377 -4.534 18.743 1.00 76.56 91 TYR A CA 1
ATOM 637 C C . TYR A 1 91 ? 6.452 -5.412 19.373 1.00 76.56 91 TYR A C 1
ATOM 639 O O . TYR A 1 91 ? 7.585 -5.514 18.897 1.00 76.56 91 TYR A O 1
ATOM 647 N N . THR A 1 92 ? 6.056 -6.113 20.426 1.00 71.69 92 THR A N 1
ATOM 648 C CA . THR A 1 92 ? 6.816 -7.227 20.982 1.00 71.69 92 THR A CA 1
ATOM 649 C C . THR A 1 92 ? 6.813 -8.421 20.020 1.00 71.69 92 THR A C 1
ATOM 651 O O . THR A 1 92 ? 5.981 -8.535 19.112 1.00 71.69 92 THR A O 1
ATOM 654 N N . ALA A 1 93 ? 7.745 -9.356 20.220 1.00 69.38 93 ALA A N 1
ATOM 655 C CA . ALA A 1 93 ? 7.796 -10.585 19.428 1.00 69.38 93 ALA A CA 1
ATOM 656 C C . ALA A 1 93 ? 6.500 -11.412 19.551 1.00 69.38 93 ALA A C 1
ATOM 658 O O . ALA A 1 93 ? 6.054 -11.997 18.563 1.00 69.38 93 ALA A O 1
ATOM 659 N N . ASP A 1 94 ? 5.877 -11.419 20.731 1.00 66.31 94 ASP A N 1
ATOM 660 C CA . ASP A 1 94 ? 4.636 -12.155 20.986 1.00 66.31 94 ASP A CA 1
ATOM 661 C C . ASP A 1 94 ? 3.435 -11.508 20.288 1.00 66.31 94 ASP A C 1
ATOM 663 O O . ASP A 1 94 ? 2.678 -12.202 19.607 1.00 66.31 94 ASP A O 1
ATOM 667 N N . GLU A 1 95 ? 3.313 -10.178 20.346 1.00 73.75 95 GLU A N 1
ATOM 668 C CA . GLU A 1 95 ? 2.284 -9.441 19.598 1.00 73.75 95 GLU A CA 1
ATOM 669 C C . GLU A 1 95 ? 2.445 -9.610 18.086 1.00 73.75 95 GLU A C 1
ATOM 671 O O . GLU A 1 95 ? 1.459 -9.678 17.355 1.00 73.75 95 GLU A O 1
ATOM 676 N N . THR A 1 96 ? 3.687 -9.706 17.612 1.00 75.50 96 THR A N 1
ATOM 677 C CA . THR A 1 96 ? 3.978 -9.900 16.191 1.00 75.50 96 THR A CA 1
ATOM 678 C C . THR A 1 96 ? 3.603 -11.305 15.727 1.00 75.50 96 THR A C 1
ATOM 680 O O . THR A 1 96 ? 3.061 -11.456 14.635 1.00 75.50 96 THR A O 1
ATOM 683 N N . ASN A 1 97 ? 3.883 -12.337 16.532 1.00 74.56 97 ASN A N 1
ATOM 684 C CA . ASN A 1 97 ? 3.629 -13.738 16.181 1.00 74.56 97 ASN A CA 1
ATOM 685 C C . ASN A 1 97 ? 2.141 -14.063 16.004 1.00 74.56 97 ASN A C 1
ATOM 687 O O . ASN A 1 97 ? 1.810 -14.926 15.196 1.00 74.56 97 ASN A O 1
ATOM 691 N N . GLY A 1 98 ? 1.257 -13.387 16.740 1.00 75.38 98 GLY A N 1
ATOM 692 C CA . GLY A 1 98 ? -0.191 -13.584 16.639 1.00 75.38 98 GLY A CA 1
ATOM 693 C C . GLY A 1 98 ? -0.859 -12.853 15.470 1.00 75.38 98 GLY A C 1
ATOM 694 O O . GLY A 1 98 ? -2.072 -12.965 15.314 1.00 75.38 98 GLY A O 1
ATOM 695 N N . ARG A 1 99 ? -0.102 -12.086 14.675 1.00 83.25 99 ARG A N 1
ATOM 696 C CA . ARG A 1 99 ? -0.639 -11.223 13.616 1.00 83.25 99 ARG A CA 1
ATOM 697 C C . ARG A 1 99 ? -0.378 -11.784 12.223 1.00 83.25 99 ARG A C 1
ATOM 699 O O . ARG A 1 99 ? 0.667 -12.377 11.941 1.00 83.25 99 ARG A O 1
ATOM 706 N N . HIS A 1 100 ? -1.344 -11.538 11.349 1.00 89.00 100 HIS A N 1
ATOM 707 C CA . HIS A 1 100 ? -1.214 -11.744 9.920 1.00 89.00 100 HIS A CA 1
ATOM 708 C C . HIS A 1 100 ? -0.729 -10.434 9.298 1.00 89.00 100 HIS A C 1
ATOM 710 O O . HIS A 1 100 ? -1.406 -9.413 9.419 1.00 89.00 100 HIS A O 1
ATOM 716 N N . TRP A 1 101 ? 0.458 -10.436 8.696 1.00 90.25 101 TRP A N 1
ATOM 717 C CA . TRP A 1 101 ? 1.024 -9.231 8.099 1.00 90.25 101 TRP A CA 1
ATOM 718 C C . TRP A 1 101 ? 1.012 -9.317 6.589 1.00 90.25 101 TRP A C 1
ATOM 720 O O . TRP A 1 101 ? 1.193 -10.382 6.007 1.00 90.25 101 TRP A O 1
ATOM 730 N N . LEU A 1 102 ? 0.889 -8.153 5.972 1.00 91.62 102 LEU A N 1
ATOM 731 C CA . LEU A 1 102 ? 1.007 -7.977 4.540 1.00 91.62 102 LEU A CA 1
ATOM 732 C C . LEU A 1 102 ? 2.094 -6.948 4.280 1.00 91.62 102 LEU A C 1
ATOM 734 O O . LEU A 1 102 ? 2.148 -5.904 4.936 1.00 91.62 102 LEU A O 1
ATOM 738 N N . ARG A 1 103 ? 2.948 -7.227 3.302 1.00 92.19 103 ARG A N 1
ATOM 739 C CA . ARG A 1 103 ? 3.852 -6.228 2.742 1.00 92.19 103 ARG A CA 1
ATOM 740 C C . ARG A 1 103 ? 3.349 -5.827 1.368 1.00 92.19 103 ARG A C 1
ATOM 742 O O . ARG A 1 103 ? 3.150 -6.688 0.517 1.00 92.19 103 ARG A O 1
ATOM 749 N N . LEU A 1 104 ? 3.221 -4.525 1.147 1.00 93.94 104 LEU A N 1
ATOM 750 C CA . LEU A 1 104 ? 3.019 -3.954 -0.176 1.00 93.94 104 LEU A CA 1
ATOM 751 C C . LEU A 1 104 ? 4.317 -3.285 -0.626 1.00 93.94 104 LEU A C 1
ATOM 753 O O . LEU A 1 104 ? 4.748 -2.297 -0.032 1.00 93.94 104 LEU A O 1
ATOM 757 N N . SER A 1 105 ? 4.944 -3.831 -1.663 1.00 91.56 105 SER A N 1
ATOM 758 C CA . SER A 1 105 ? 6.165 -3.284 -2.252 1.00 91.56 105 SER A CA 1
ATOM 759 C C . SER A 1 105 ? 5.820 -2.482 -3.503 1.00 91.56 105 SER A C 1
ATOM 761 O O . SER A 1 105 ? 5.332 -3.033 -4.488 1.00 91.56 105 SER A O 1
ATOM 763 N N . ARG A 1 106 ? 6.109 -1.182 -3.478 1.00 92.12 106 ARG A N 1
ATOM 764 C CA . ARG A 1 106 ? 5.977 -0.255 -4.601 1.00 92.12 106 ARG A CA 1
ATOM 765 C C . ARG A 1 106 ? 7.330 -0.047 -5.259 1.00 92.12 106 ARG A C 1
ATOM 767 O O . ARG A 1 106 ? 8.283 0.335 -4.591 1.00 92.12 106 ARG A O 1
ATOM 774 N N . VAL A 1 107 ? 7.409 -0.236 -6.570 1.00 88.75 107 VAL A N 1
ATOM 775 C CA . VAL A 1 107 ? 8.601 0.086 -7.364 1.00 88.75 107 VAL A CA 1
ATOM 776 C C . VAL A 1 107 ? 8.210 1.042 -8.474 1.00 88.75 107 VAL A C 1
ATOM 778 O O . VAL A 1 107 ? 7.377 0.700 -9.310 1.00 88.75 107 VAL A O 1
ATOM 781 N N . ASN A 1 108 ? 8.830 2.218 -8.503 1.00 86.62 108 ASN A N 1
ATOM 782 C CA . ASN A 1 108 ? 8.604 3.218 -9.536 1.00 86.62 108 ASN A CA 1
ATOM 783 C C . ASN A 1 108 ? 9.727 3.196 -10.576 1.00 86.62 108 ASN A C 1
ATOM 785 O O . ASN A 1 108 ? 10.914 3.101 -10.254 1.00 86.62 108 ASN A O 1
ATOM 789 N N . ARG A 1 109 ? 9.342 3.298 -11.847 1.00 87.81 109 ARG A N 1
ATOM 790 C CA . ARG A 1 109 ? 10.239 3.304 -13.005 1.00 87.81 109 ARG A CA 1
ATOM 791 C C . ARG A 1 109 ? 9.869 4.437 -13.951 1.00 87.81 109 ARG A C 1
ATOM 793 O O . ARG A 1 109 ? 8.692 4.770 -14.070 1.00 87.81 109 ARG A O 1
ATOM 800 N N . GLY A 1 110 ? 10.871 4.966 -14.642 1.00 88.88 110 GLY A N 1
ATOM 801 C CA . GLY A 1 110 ? 10.726 5.866 -15.783 1.00 88.88 110 GLY A CA 1
ATOM 802 C C . GLY A 1 110 ? 11.548 5.378 -16.981 1.00 88.88 110 GLY A C 1
ATOM 803 O O . GLY A 1 110 ? 12.202 4.335 -16.884 1.00 88.88 110 GLY A O 1
ATOM 804 N N . PRO A 1 111 ? 11.572 6.110 -18.110 1.00 86.56 111 PRO A N 1
ATOM 805 C CA . PRO A 1 111 ? 12.242 5.664 -19.331 1.00 86.56 111 PRO A CA 1
ATOM 806 C C . PRO A 1 111 ? 13.748 5.451 -19.149 1.00 86.56 111 PRO A C 1
ATOM 808 O O . PRO A 1 111 ? 14.347 4.643 -19.851 1.00 86.56 111 PRO A O 1
ATOM 811 N N . SER A 1 112 ? 14.358 6.159 -18.194 1.00 82.56 112 SER A N 1
ATOM 812 C CA . SER A 1 112 ? 15.767 6.025 -17.813 1.00 82.56 112 SER A CA 1
ATOM 813 C C . SER A 1 112 ? 16.050 4.857 -16.859 1.00 82.56 112 SER A C 1
ATOM 815 O O . SER A 1 112 ? 17.212 4.592 -16.560 1.00 82.56 112 SER A O 1
ATOM 817 N N . GLY A 1 113 ? 15.019 4.151 -16.386 1.00 78.94 113 GLY A N 1
ATOM 818 C CA . GLY A 1 113 ? 15.140 2.988 -15.514 1.00 78.94 113 GLY A CA 1
ATOM 819 C C . GLY A 1 113 ? 14.458 3.163 -14.158 1.00 78.94 113 GLY A C 1
ATOM 820 O O . GLY A 1 113 ? 13.376 3.736 -14.041 1.00 78.94 113 GLY A O 1
ATOM 821 N N . TYR A 1 114 ? 15.067 2.582 -13.127 1.00 80.19 114 TYR A N 1
ATOM 822 C CA . TYR A 1 114 ? 14.559 2.611 -11.756 1.00 80.19 114 TYR A CA 1
ATOM 823 C C . TYR A 1 114 ? 14.586 4.034 -11.184 1.00 80.19 114 TYR A C 1
ATOM 825 O O . TYR A 1 114 ? 15.594 4.726 -11.313 1.00 80.19 114 TYR A O 1
ATOM 833 N N . LEU A 1 115 ? 13.491 4.444 -10.539 1.00 83.94 115 LEU A N 1
ATOM 834 C CA . LEU A 1 115 ? 13.391 5.738 -9.864 1.00 83.94 115 LEU A CA 1
ATOM 835 C C . LEU A 1 115 ? 13.527 5.559 -8.355 1.00 83.94 115 LEU A C 1
ATOM 837 O O . LEU A 1 115 ? 14.469 6.061 -7.747 1.00 83.94 115 LEU A O 1
ATOM 841 N N . ASP A 1 116 ? 12.594 4.822 -7.761 1.00 85.12 116 ASP A N 1
ATOM 842 C CA . ASP A 1 116 ? 12.497 4.658 -6.317 1.00 85.12 116 ASP A CA 1
ATOM 843 C C . ASP A 1 116 ? 11.709 3.386 -5.948 1.00 85.12 116 ASP A C 1
ATOM 845 O O . ASP A 1 116 ? 11.140 2.691 -6.805 1.00 85.12 116 ASP A O 1
ATOM 849 N N . ARG A 1 117 ? 11.715 3.070 -4.650 1.00 86.81 117 ARG A N 1
ATOM 850 C CA . ARG A 1 117 ? 10.972 1.967 -4.041 1.00 86.81 117 ARG A CA 1
ATOM 851 C C . ARG A 1 117 ? 10.407 2.429 -2.711 1.00 86.81 117 ARG A C 1
ATOM 853 O O . ARG A 1 117 ? 11.093 3.110 -1.956 1.00 86.81 117 ARG A O 1
ATOM 860 N N . ALA A 1 118 ? 9.202 1.970 -2.409 1.00 89.81 118 ALA A N 1
ATOM 861 C CA . ALA A 1 118 ? 8.641 2.050 -1.075 1.00 89.81 118 ALA A CA 1
ATOM 862 C C . ALA A 1 118 ? 8.091 0.691 -0.636 1.00 89.81 118 ALA A C 1
ATOM 864 O O . ALA A 1 118 ? 7.605 -0.089 -1.452 1.00 89.81 118 ALA A O 1
ATOM 865 N N . ASP A 1 119 ? 8.155 0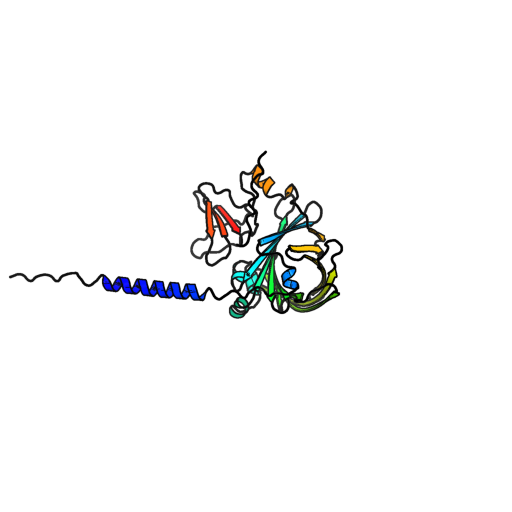.403 0.653 1.00 92.31 119 ASP A N 1
ATOM 866 C CA . ASP A 1 119 ? 7.599 -0.787 1.277 1.00 92.31 119 ASP A CA 1
ATOM 867 C C . ASP A 1 119 ? 6.649 -0.355 2.394 1.00 92.31 119 ASP A C 1
ATOM 869 O O . ASP A 1 119 ? 7.021 0.391 3.298 1.00 92.31 119 ASP A O 1
ATOM 873 N N . THR A 1 120 ? 5.410 -0.840 2.342 1.00 95.31 120 THR A N 1
ATOM 874 C CA . THR A 1 120 ? 4.415 -0.610 3.392 1.00 95.31 120 THR A CA 1
ATOM 875 C C . THR A 1 120 ? 4.109 -1.913 4.115 1.00 95.31 120 THR A C 1
ATOM 877 O O . THR A 1 120 ? 3.890 -2.944 3.479 1.00 95.31 120 THR A O 1
ATOM 880 N N . LEU A 1 121 ? 4.117 -1.871 5.446 1.00 94.69 121 LEU A N 1
ATOM 881 C CA . LEU A 1 121 ? 3.724 -2.969 6.318 1.00 94.69 121 LEU A CA 1
ATOM 882 C C . LEU A 1 121 ? 2.310 -2.727 6.840 1.00 94.69 121 LEU A C 1
ATOM 884 O O . LEU A 1 121 ? 2.067 -1.753 7.560 1.00 94.69 121 LEU A O 1
ATOM 888 N N . TYR A 1 122 ? 1.420 -3.665 6.542 1.00 95.69 122 TYR A N 1
ATOM 889 C CA . TYR A 1 122 ? 0.069 -3.717 7.077 1.00 95.69 122 TYR A CA 1
ATOM 890 C C . TYR A 1 122 ? -0.101 -4.911 8.012 1.00 95.69 122 TYR A C 1
ATOM 892 O O . TYR A 1 122 ? 0.470 -5.976 7.776 1.00 95.69 122 TYR A O 1
ATOM 900 N N . ALA A 1 123 ? -0.933 -4.758 9.035 1.00 93.75 123 ALA A N 1
ATOM 901 C CA . ALA A 1 123 ? -1.538 -5.874 9.744 1.00 93.75 123 ALA A CA 1
ATOM 902 C C . ALA A 1 123 ? -2.949 -6.103 9.192 1.00 93.75 123 ALA A C 1
ATOM 904 O O . ALA A 1 123 ? -3.703 -5.153 8.988 1.00 93.75 123 ALA A O 1
ATOM 905 N N . LEU A 1 124 ? -3.303 -7.364 8.973 1.00 93.25 124 LEU A N 1
ATOM 906 C CA . LEU A 1 124 ? -4.674 -7.796 8.751 1.00 93.25 124 LEU A CA 1
ATOM 907 C C . LEU A 1 124 ? -5.170 -8.421 10.055 1.00 93.25 124 LEU A C 1
ATOM 909 O O . LEU A 1 124 ? -4.694 -9.483 10.464 1.00 93.25 124 LEU A O 1
ATOM 913 N N . ASP A 1 125 ? -6.090 -7.750 10.736 1.00 91.12 125 ASP A N 1
ATOM 914 C CA . ASP A 1 125 ? -6.650 -8.226 11.998 1.00 91.12 125 ASP A CA 1
ATOM 915 C C . ASP A 1 125 ? -8.179 -8.120 12.025 1.00 91.12 125 ASP A C 1
ATOM 917 O O . ASP A 1 125 ? -8.820 -7.838 11.017 1.00 91.12 125 ASP A O 1
ATOM 921 N N . ALA A 1 126 ? -8.791 -8.402 13.176 1.00 92.44 126 ALA A N 1
ATOM 922 C CA . ALA A 1 126 ? -10.246 -8.400 13.311 1.00 92.44 126 ALA A CA 1
ATOM 923 C C . ALA A 1 126 ? -10.896 -7.034 13.015 1.00 92.44 126 ALA A C 1
ATOM 925 O O . ALA A 1 126 ? -12.096 -6.988 12.754 1.00 92.44 126 ALA A O 1
ATOM 926 N N . THR A 1 127 ? -10.134 -5.936 13.068 1.00 94.69 127 THR A N 1
ATOM 927 C CA . THR A 1 127 ? -10.620 -4.586 12.750 1.00 94.69 127 THR A CA 1
ATOM 928 C C . THR A 1 127 ? -10.542 -4.265 11.263 1.00 94.69 127 THR A C 1
ATOM 930 O O . THR A 1 127 ? -11.278 -3.392 10.805 1.00 94.69 127 THR A O 1
ATOM 933 N N . GLY A 1 128 ? -9.717 -4.990 10.501 1.00 97.00 128 GLY A N 1
ATOM 934 C CA . GLY A 1 128 ? -9.530 -4.803 9.069 1.00 97.00 128 GLY A CA 1
ATOM 935 C C . GLY A 1 128 ? -8.057 -4.729 8.660 1.00 97.00 128 GLY A C 1
ATOM 936 O O . GLY A 1 128 ? -7.204 -5.401 9.240 1.00 97.00 128 GLY A O 1
ATOM 937 N N . LEU A 1 129 ? -7.769 -3.935 7.626 1.00 97.50 129 LEU A N 1
ATOM 938 C CA . LEU A 1 129 ? -6.414 -3.649 7.156 1.00 97.50 129 LEU A CA 1
ATOM 939 C C . LEU A 1 129 ? -5.875 -2.399 7.860 1.00 97.50 129 LEU A C 1
ATOM 941 O O . LEU A 1 129 ? -6.439 -1.313 7.722 1.00 97.50 129 LEU A O 1
ATOM 945 N N . VAL A 1 130 ? -4.764 -2.548 8.576 1.00 97.31 130 VAL A N 1
ATOM 946 C CA . VAL A 1 130 ? -4.167 -1.493 9.399 1.00 97.31 130 VAL A CA 1
ATOM 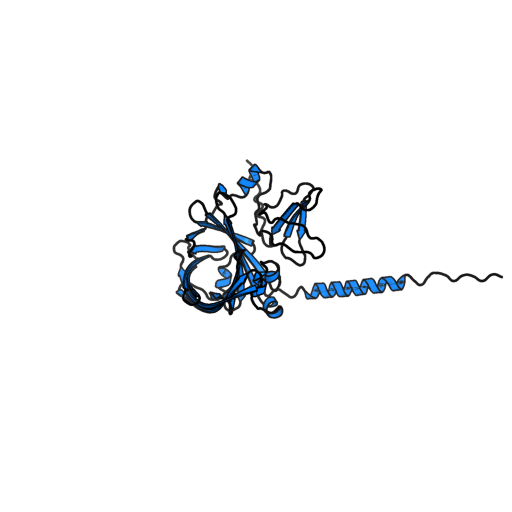947 C C . VAL A 1 130 ? -2.730 -1.219 8.955 1.00 97.31 130 VAL A C 1
ATOM 949 O O . VAL A 1 130 ? -1.873 -2.096 9.031 1.00 97.31 130 VAL A O 1
ATOM 952 N N . GLY A 1 131 ? -2.446 -0.000 8.498 1.00 96.75 131 GLY A N 1
ATOM 953 C CA . GLY A 1 131 ? -1.117 0.465 8.105 1.00 96.75 131 GLY A CA 1
ATOM 954 C C . GLY A 1 131 ? -0.243 0.799 9.309 1.00 96.75 131 GLY A C 1
ATOM 955 O O . GLY A 1 131 ? -0.617 1.600 10.166 1.00 96.75 131 GLY A O 1
ATOM 956 N N . HIS A 1 132 ? 0.947 0.203 9.375 1.00 95.38 132 HIS A N 1
ATOM 957 C CA . HIS A 1 132 ? 1.865 0.396 10.498 1.00 95.38 132 HIS A CA 1
ATOM 958 C C . HIS A 1 132 ? 3.136 1.141 10.140 1.00 95.38 132 HIS A C 1
ATOM 960 O O . HIS A 1 132 ? 3.564 1.981 10.926 1.00 95.38 132 HIS A O 1
ATOM 966 N N . VAL A 1 133 ? 3.757 0.817 9.007 1.00 95.50 133 VAL A N 1
ATOM 967 C CA . VAL A 1 133 ? 5.022 1.424 8.578 1.00 95.50 133 VAL A CA 1
ATOM 968 C C . VAL A 1 133 ? 4.970 1.649 7.080 1.00 95.50 133 VAL A C 1
ATOM 970 O O . VAL A 1 133 ? 4.601 0.734 6.354 1.00 95.50 133 VAL A O 1
ATOM 973 N N . ASN A 1 134 ? 5.378 2.826 6.623 1.00 95.50 134 ASN A N 1
ATOM 974 C CA . ASN A 1 134 ? 5.692 3.100 5.226 1.00 95.50 134 ASN A CA 1
ATOM 975 C C . ASN A 1 134 ? 7.149 3.569 5.160 1.00 95.50 134 ASN A C 1
ATOM 977 O O . ASN A 1 134 ? 7.516 4.534 5.826 1.00 95.50 134 ASN A O 1
ATOM 981 N N . ASP A 1 135 ? 7.975 2.849 4.410 1.00 93.19 135 ASP A N 1
ATOM 982 C CA . ASP A 1 135 ? 9.399 3.105 4.213 1.00 93.19 135 ASP A CA 1
ATOM 983 C C . ASP A 1 135 ? 9.658 3.403 2.737 1.00 93.19 135 ASP A C 1
ATOM 985 O O . ASP A 1 135 ? 9.283 2.604 1.886 1.00 93.19 135 ASP A O 1
ATOM 989 N N . ASN A 1 136 ? 10.296 4.529 2.422 1.00 89.81 136 ASN A N 1
ATOM 990 C CA . ASN A 1 136 ? 10.601 4.936 1.044 1.00 89.81 136 ASN A CA 1
ATOM 991 C C . ASN A 1 136 ? 12.087 4.764 0.665 1.00 89.81 136 ASN A C 1
ATOM 993 O O . ASN A 1 136 ? 12.579 5.399 -0.268 1.00 89.81 136 ASN A O 1
ATOM 997 N N . GLY A 1 137 ? 12.825 3.955 1.424 1.00 83.44 137 GLY A N 1
ATOM 998 C CA . GLY A 1 137 ? 14.250 3.686 1.256 1.00 83.44 137 GLY A CA 1
ATOM 999 C C . GLY A 1 137 ? 15.183 4.684 1.948 1.00 83.44 137 GLY A C 1
ATOM 1000 O O . GLY A 1 137 ? 16.286 4.297 2.336 1.00 83.44 137 GLY A O 1
ATOM 1001 N N . ASP A 1 138 ? 14.771 5.941 2.142 1.00 85.75 138 ASP A N 1
ATOM 1002 C CA . ASP A 1 138 ? 15.562 6.935 2.890 1.00 85.75 138 ASP A CA 1
ATOM 1003 C C . ASP A 1 138 ? 14.998 7.196 4.289 1.00 85.75 138 ASP A C 1
ATOM 1005 O O . ASP A 1 138 ? 15.745 7.263 5.272 1.00 85.75 138 ASP A O 1
ATOM 1009 N N . ARG A 1 139 ? 13.674 7.321 4.384 1.00 92.88 139 ARG A N 1
ATOM 1010 C CA . ARG A 1 139 ? 12.949 7.573 5.627 1.00 92.88 139 ARG A CA 1
ATOM 1011 C C . ARG A 1 139 ? 11.774 6.622 5.754 1.00 92.88 139 ARG A C 1
ATOM 1013 O O . ARG A 1 139 ? 11.272 6.077 4.773 1.00 92.88 139 ARG A O 1
ATOM 1020 N N . TYR A 1 140 ? 11.314 6.472 6.985 1.00 94.38 140 TYR A N 1
ATOM 1021 C CA . TYR A 1 140 ? 10.063 5.796 7.265 1.00 94.38 140 TYR A CA 1
ATOM 1022 C C . TYR A 1 140 ? 9.133 6.694 8.068 1.00 94.38 140 TYR A C 1
ATOM 1024 O O . TYR A 1 140 ? 9.567 7.588 8.803 1.00 94.38 140 TYR A O 1
ATOM 1032 N N . VAL A 1 141 ? 7.848 6.399 7.945 1.00 95.62 141 VAL A N 1
ATOM 1033 C CA . VAL A 1 141 ? 6.815 6.822 8.880 1.00 95.62 141 VAL A CA 1
ATOM 1034 C C . VAL A 1 141 ? 6.182 5.589 9.504 1.00 95.62 141 VAL A C 1
ATOM 1036 O O . VAL A 1 141 ? 6.009 4.571 8.834 1.00 95.62 141 VAL A O 1
ATOM 1039 N N . SER A 1 142 ? 5.849 5.657 10.788 1.00 96.19 142 SER A N 1
ATOM 1040 C CA . SER A 1 142 ? 5.096 4.609 11.470 1.00 96.19 142 SER A CA 1
ATOM 1041 C C . SER A 1 142 ? 3.945 5.174 12.289 1.00 96.19 142 SER A C 1
ATOM 1043 O O . SER A 1 142 ? 4.052 6.253 12.866 1.00 96.19 142 SER A O 1
ATOM 1045 N N . PHE A 1 143 ? 2.827 4.454 12.335 1.00 96.50 143 PHE A N 1
ATOM 1046 C CA . PHE A 1 143 ? 1.601 4.884 13.009 1.00 96.50 143 PHE A CA 1
ATOM 1047 C C . PHE A 1 143 ? 1.371 4.060 14.276 1.00 96.50 143 PHE A C 1
ATOM 1049 O O . PHE A 1 143 ? 1.402 2.825 14.238 1.00 96.50 143 PHE A O 1
ATOM 1056 N N . ARG A 1 144 ? 1.138 4.735 15.411 1.00 94.94 144 ARG A N 1
ATOM 1057 C CA . ARG A 1 144 ? 0.775 4.090 16.685 1.00 94.94 144 ARG A CA 1
ATOM 1058 C C . ARG A 1 144 ? -0.413 4.801 17.367 1.00 94.94 144 ARG A C 1
ATOM 1060 O O . ARG A 1 144 ? -0.269 5.967 17.737 1.00 94.94 144 ARG A O 1
ATOM 1067 N N . PRO A 1 145 ? -1.558 4.118 17.577 1.00 94.25 145 PRO A N 1
ATOM 1068 C CA . PRO A 1 145 ? -1.920 2.844 16.941 1.00 94.25 145 PRO A CA 1
ATOM 1069 C C . PRO A 1 145 ? -1.856 2.953 15.407 1.00 94.25 145 PRO A C 1
ATOM 1071 O O . PRO A 1 145 ? -1.779 4.059 14.869 1.00 94.25 145 PRO A O 1
ATOM 1074 N N . GLY A 1 146 ? -1.833 1.813 14.712 1.00 94.81 146 GLY A N 1
ATOM 1075 C CA . GLY A 1 146 ? -1.772 1.796 13.249 1.00 94.81 146 GLY A CA 1
ATOM 1076 C C . GLY A 1 146 ? -2.955 2.524 12.598 1.00 94.81 146 GLY A C 1
ATOM 1077 O O . GLY A 1 146 ? -4.012 2.668 13.211 1.00 94.81 146 GLY A O 1
ATOM 1078 N N . LEU A 1 147 ? -2.759 2.995 11.369 1.00 97.12 147 LEU A N 1
ATOM 1079 C CA . LEU A 1 147 ? -3.752 3.723 10.581 1.00 97.12 147 LEU A CA 1
ATOM 1080 C C . LEU A 1 147 ? -4.756 2.733 9.979 1.00 97.12 147 LEU A C 1
ATOM 1082 O O . LEU A 1 147 ? -4.354 1.807 9.281 1.00 97.12 147 LEU A O 1
ATOM 1086 N N . LEU A 1 148 ? -6.055 2.901 10.237 1.00 98.44 148 LEU A N 1
ATOM 1087 C CA . LEU A 1 148 ? -7.081 1.999 9.696 1.00 98.44 148 LEU A CA 1
ATOM 1088 C C . LEU A 1 148 ? -7.372 2.343 8.229 1.00 98.44 148 LEU A C 1
ATOM 1090 O O . LEU A 1 148 ? -8.049 3.330 7.945 1.00 98.44 148 LEU A O 1
ATOM 1094 N N . GLU A 1 149 ? -6.872 1.518 7.312 1.00 98.06 149 GLU A N 1
ATOM 1095 C CA . GLU A 1 149 ? -6.975 1.720 5.859 1.00 98.06 149 GLU A CA 1
ATOM 1096 C C . GLU A 1 149 ? -8.289 1.181 5.305 1.00 98.06 149 GLU A C 1
ATOM 1098 O O . GLU A 1 149 ? -8.931 1.824 4.482 1.00 98.06 149 GLU A O 1
ATOM 1103 N N . LEU A 1 150 ? -8.706 -0.001 5.766 1.00 98.56 150 LEU A N 1
ATOM 1104 C CA . LEU A 1 150 ? -9.973 -0.624 5.387 1.00 98.56 150 LEU A CA 1
ATOM 1105 C C . LEU A 1 150 ? -10.585 -1.294 6.621 1.00 98.56 150 LEU A C 1
ATOM 1107 O O . LEU A 1 150 ? -9.947 -2.199 7.161 1.00 98.56 150 LEU A O 1
ATOM 1111 N N . PRO A 1 151 ? -11.801 -0.931 7.063 1.00 98.44 151 PRO A N 1
ATOM 1112 C CA . PRO A 1 151 ? -12.475 -1.661 8.131 1.00 98.44 151 PRO A CA 1
ATOM 1113 C C . PRO A 1 151 ? -12.849 -3.079 7.678 1.00 98.44 151 PRO A C 1
ATOM 1115 O O . PRO A 1 151 ? -13.065 -3.339 6.493 1.00 98.44 151 PRO A O 1
ATOM 1118 N N . ALA A 1 152 ? -12.932 -4.021 8.616 1.00 98.06 152 ALA A N 1
ATOM 1119 C CA . ALA A 1 152 ? -13.196 -5.427 8.317 1.00 98.06 152 ALA A CA 1
ATOM 1120 C C . ALA A 1 152 ? -14.472 -5.625 7.483 1.00 98.06 152 ALA A C 1
ATOM 1122 O O . ALA A 1 152 ? -14.493 -6.456 6.575 1.00 98.06 152 ALA A O 1
ATOM 1123 N N . ASP A 1 153 ? -15.503 -4.830 7.746 1.00 97.81 153 ASP A N 1
ATOM 1124 C CA . ASP A 1 153 ? -16.808 -4.832 7.092 1.00 97.81 153 ASP A CA 1
ATOM 1125 C C . ASP A 1 153 ? -16.936 -3.796 5.961 1.00 97.81 153 ASP A C 1
ATOM 1127 O O . ASP A 1 153 ? -18.054 -3.456 5.585 1.00 97.81 153 ASP A O 1
ATOM 1131 N N . VAL A 1 154 ? -15.825 -3.301 5.399 1.00 98.56 154 VAL A N 1
ATOM 1132 C CA . VAL A 1 154 ? -15.836 -2.265 4.352 1.00 98.56 154 VAL A CA 1
ATOM 1133 C C . VAL A 1 154 ? -16.763 -2.606 3.179 1.00 98.56 154 VAL A C 1
ATOM 1135 O O . VAL A 1 154 ? -16.718 -3.690 2.596 1.00 98.56 154 VAL A O 1
ATOM 1138 N N . HIS A 1 155 ? -17.601 -1.644 2.813 1.00 98.19 155 HIS A N 1
ATOM 1139 C CA . HIS A 1 155 ? -18.506 -1.693 1.672 1.00 98.19 155 HIS A CA 1
ATOM 1140 C C . HIS A 1 155 ? -18.745 -0.274 1.132 1.00 98.19 155 HIS A C 1
ATOM 1142 O O . HIS A 1 155 ? -18.321 0.725 1.712 1.00 98.19 155 HIS A O 1
ATOM 1148 N N . ALA A 1 156 ? -19.420 -0.160 -0.010 1.00 98.19 156 ALA A N 1
ATOM 1149 C CA . ALA A 1 156 ? -19.816 1.141 -0.539 1.00 98.19 156 ALA A CA 1
ATOM 1150 C C . ALA A 1 156 ? -20.722 1.887 0.461 1.00 98.19 156 ALA A C 1
ATOM 1152 O O . ALA A 1 156 ? -21.724 1.341 0.913 1.00 98.19 156 ALA A O 1
ATOM 1153 N N . GLY A 1 157 ? -20.381 3.135 0.778 1.00 98.38 157 GLY A N 1
ATOM 1154 C CA . GLY A 1 157 ? -21.052 3.961 1.783 1.00 98.38 157 GLY A CA 1
ATOM 1155 C C . GLY A 1 157 ? -20.415 3.909 3.177 1.00 98.38 157 GLY A C 1
ATOM 1156 O O . GLY A 1 157 ? -20.780 4.723 4.024 1.00 98.38 157 GLY A O 1
ATOM 1157 N N . SER A 1 158 ? -19.456 3.007 3.429 1.00 98.62 158 SER A N 1
ATOM 1158 C CA . SER A 1 158 ? -18.738 2.971 4.708 1.00 98.62 158 SER A CA 1
ATOM 1159 C C . SER A 1 158 ? -17.972 4.271 4.950 1.00 98.62 158 SER A C 1
ATOM 1161 O O . SER A 1 158 ? -17.361 4.823 4.033 1.00 98.62 158 SER A O 1
ATOM 1163 N N . THR A 1 159 ? -17.954 4.722 6.203 1.00 98.75 159 THR A N 1
ATOM 1164 C CA . THR A 1 159 ? -17.081 5.797 6.684 1.00 98.75 159 THR A CA 1
ATOM 1165 C C . THR A 1 159 ? -16.391 5.347 7.964 1.00 98.75 159 THR A C 1
ATOM 1167 O O . THR A 1 159 ? -16.965 4.594 8.751 1.00 98.75 159 THR A O 1
ATOM 1170 N N . TRP A 1 160 ? -15.142 5.755 8.159 1.00 98.69 160 TRP A N 1
ATOM 1171 C CA . TRP A 1 160 ? -14.377 5.405 9.353 1.00 98.69 160 TRP A CA 1
ATOM 1172 C C . TRP A 1 160 ? -13.324 6.460 9.664 1.00 98.69 160 TRP A C 1
ATOM 1174 O O . TRP A 1 160 ? -13.025 7.349 8.861 1.00 98.69 160 TRP A O 1
ATOM 1184 N N . GLN A 1 161 ? -12.781 6.363 10.874 1.00 98.50 161 GLN A N 1
ATOM 1185 C CA . GLN A 1 161 ? -11.732 7.237 11.364 1.00 98.50 161 GLN A CA 1
ATOM 1186 C C . GLN A 1 161 ? -10.707 6.436 12.165 1.00 98.50 161 GLN A C 1
ATOM 1188 O O . GLN A 1 161 ? -11.034 5.420 12.775 1.00 98.50 161 GLN A O 1
ATOM 1193 N N . SER A 1 162 ? -9.471 6.921 12.191 1.00 98.25 162 SER A N 1
ATOM 1194 C CA . SER A 1 162 ? -8.431 6.453 13.112 1.00 98.25 162 SER A CA 1
ATOM 1195 C C . SER A 1 162 ? -7.553 7.625 13.532 1.00 98.25 162 SER A C 1
ATOM 1197 O O . SER A 1 162 ? -7.460 8.624 12.821 1.00 98.25 162 SER A O 1
ATOM 1199 N N . SER A 1 163 ? -6.935 7.545 14.701 1.00 98.44 163 SER A N 1
ATOM 1200 C CA . SER A 1 163 ? -6.061 8.601 15.202 1.00 98.44 163 SER A CA 1
ATOM 1201 C C . SER A 1 163 ? -4.986 8.029 16.111 1.00 98.44 163 SER A C 1
ATOM 1203 O O . SER A 1 163 ? -5.107 6.925 16.646 1.00 98.44 163 SER A O 1
ATOM 1205 N N . GLY A 1 164 ? -3.911 8.789 16.279 1.00 97.75 164 GLY A N 1
ATOM 1206 C CA . GLY A 1 164 ? -2.776 8.356 17.077 1.00 97.75 164 GLY A CA 1
ATOM 1207 C C . GLY A 1 164 ? -1.584 9.279 16.928 1.00 97.75 164 GLY A C 1
ATOM 1208 O O . GLY A 1 164 ? -1.721 10.488 16.762 1.00 97.75 164 GLY A O 1
ATOM 1209 N N . THR A 1 165 ? -0.390 8.705 16.993 1.00 97.75 165 THR A N 1
ATOM 1210 C CA . THR A 1 165 ? 0.874 9.401 16.754 1.00 97.75 165 THR A CA 1
ATOM 1211 C C . THR A 1 165 ? 1.591 8.768 15.572 1.00 97.75 165 THR A C 1
ATOM 1213 O O . THR A 1 165 ? 1.774 7.552 15.524 1.00 97.75 165 THR A O 1
ATOM 1216 N N . MET A 1 166 ? 1.976 9.603 14.612 1.00 97.19 166 MET A N 1
ATOM 1217 C CA . MET A 1 166 ? 2.881 9.236 13.536 1.00 97.19 166 MET A CA 1
ATOM 1218 C C . MET A 1 166 ? 4.303 9.550 13.994 1.00 97.19 166 MET A C 1
ATOM 1220 O O . MET A 1 166 ? 4.581 10.665 14.432 1.00 97.19 166 MET A O 1
ATOM 1224 N N . PHE A 1 167 ? 5.200 8.582 13.884 1.00 96.06 167 PHE A N 1
ATOM 1225 C CA . PHE A 1 167 ? 6.628 8.743 14.111 1.00 96.06 167 PHE A CA 1
ATOM 1226 C C . PHE A 1 167 ? 7.334 8.788 12.764 1.00 96.06 167 PHE A C 1
ATOM 1228 O O . PHE A 1 167 ? 7.016 7.991 11.886 1.00 96.06 167 PHE A O 1
ATOM 1235 N N . SER A 1 168 ? 8.283 9.700 12.597 1.00 95.69 168 SER A N 1
ATOM 1236 C CA . SER A 1 168 ? 9.198 9.709 11.458 1.00 95.69 168 SER A CA 1
ATOM 1237 C C . SER A 1 168 ? 10.571 9.228 11.894 1.00 95.69 168 SER A C 1
ATOM 1239 O O . SER A 1 168 ? 10.951 9.341 13.067 1.00 95.69 168 SER A O 1
ATOM 1241 N N . GLY A 1 169 ? 11.327 8.687 10.949 1.00 93.88 169 GLY A N 1
ATOM 1242 C CA . GLY A 1 169 ? 12.674 8.250 11.244 1.00 93.88 169 GLY A CA 1
ATOM 1243 C C . GLY A 1 169 ? 13.461 7.777 10.039 1.00 93.88 169 G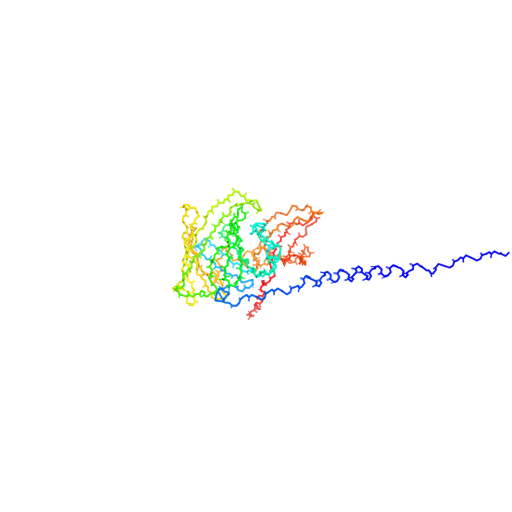LY A C 1
ATOM 1244 O O . GLY A 1 169 ? 13.027 7.871 8.890 1.00 93.88 169 GLY A O 1
ATOM 1245 N N . LYS A 1 170 ? 14.636 7.226 10.336 1.00 90.25 170 LYS A N 1
ATOM 1246 C CA . LYS A 1 170 ? 15.511 6.547 9.381 1.00 90.25 170 LYS A CA 1
ATOM 1247 C C . LYS A 1 170 ? 15.987 5.228 9.975 1.00 90.25 170 LYS A C 1
ATOM 1249 O O . LYS A 1 170 ? 16.429 5.186 11.125 1.00 90.25 170 LYS A O 1
ATOM 1254 N N . ASN A 1 171 ? 15.915 4.150 9.197 1.00 82.38 171 ASN A N 1
ATOM 1255 C CA . ASN A 1 171 ? 16.159 2.783 9.669 1.00 82.38 171 ASN A CA 1
ATOM 1256 C C . ASN A 1 171 ? 15.285 2.444 10.891 1.00 82.38 171 ASN A C 1
ATOM 1258 O O . ASN A 1 171 ? 14.075 2.361 10.763 1.00 82.38 171 ASN A O 1
ATOM 1262 N N . ILE A 1 172 ? 15.880 2.270 12.074 1.00 81.06 172 ILE A N 1
ATOM 1263 C CA . ILE A 1 172 ? 15.166 2.008 13.338 1.00 81.06 172 ILE A CA 1
ATOM 1264 C C . ILE A 1 172 ? 15.117 3.227 14.268 1.00 81.06 172 ILE A C 1
ATOM 1266 O O . ILE A 1 172 ? 14.500 3.171 15.329 1.00 81.06 172 ILE A O 1
ATOM 1270 N N . SER A 1 173 ? 15.799 4.315 13.909 1.00 86.38 173 SER A N 1
ATOM 1271 C CA . SER A 1 173 ? 15.879 5.520 14.731 1.00 86.38 173 SER A CA 1
ATOM 1272 C C . SER A 1 173 ? 14.665 6.399 14.476 1.00 86.38 173 SER A C 1
ATOM 1274 O O . SER A 1 173 ? 14.288 6.598 13.324 1.00 86.38 173 SER A O 1
ATOM 1276 N N . VAL A 1 174 ? 14.063 6.916 15.543 1.00 91.25 174 VAL A N 1
ATOM 1277 C CA . VAL A 1 174 ? 12.973 7.898 15.488 1.00 91.25 174 VAL A CA 1
ATOM 1278 C C . VAL A 1 174 ? 13.581 9.291 15.605 1.00 91.25 174 VAL A C 1
ATOM 1280 O O . VAL A 1 174 ? 14.400 9.525 16.494 1.00 91.25 174 VAL A O 1
ATOM 1283 N N . ASP A 1 175 ? 13.188 10.202 14.721 1.00 93.69 175 ASP A N 1
ATOM 1284 C CA . ASP A 1 175 ? 13.657 11.593 14.707 1.00 93.69 175 ASP A CA 1
ATOM 1285 C C . ASP A 1 175 ? 12.540 12.623 14.918 1.00 93.69 175 ASP A C 1
ATOM 1287 O O . ASP A 1 175 ? 12.823 13.780 15.229 1.00 93.69 175 ASP A O 1
ATOM 1291 N N . GLY A 1 176 ? 11.278 12.207 14.810 1.00 94.50 176 GLY A N 1
ATOM 1292 C CA . GLY A 1 176 ? 10.129 13.080 14.981 1.00 94.50 176 GLY A CA 1
ATOM 1293 C C . GLY A 1 176 ? 8.865 12.315 15.340 1.00 94.50 176 GLY A C 1
ATOM 1294 O O . GLY A 1 176 ? 8.742 11.112 15.107 1.00 94.50 176 GLY A O 1
ATOM 1295 N N . SER A 1 177 ? 7.908 13.035 15.919 1.00 96.75 177 SER A N 1
ATOM 1296 C CA . SER A 1 177 ? 6.565 12.527 16.172 1.00 96.75 177 SER A CA 1
ATOM 1297 C C . SER A 1 177 ? 5.539 13.642 16.047 1.00 96.75 177 SER A C 1
ATOM 1299 O O . SER A 1 177 ? 5.779 14.752 16.524 1.00 96.75 177 SER A O 1
ATOM 1301 N N . VAL A 1 178 ? 4.384 13.341 15.467 1.00 97.88 178 VAL A N 1
ATOM 1302 C CA . VAL A 1 178 ? 3.270 14.280 15.316 1.00 97.88 178 VAL A CA 1
ATOM 1303 C C . VAL A 1 178 ? 1.947 13.534 15.521 1.00 97.88 178 VAL A C 1
ATOM 1305 O O . VAL A 1 178 ? 1.845 12.371 15.120 1.00 97.88 178 VAL A O 1
ATOM 1308 N N . PRO A 1 179 ? 0.923 14.134 16.156 1.00 98.19 179 PRO A N 1
ATOM 1309 C CA . PRO A 1 179 ? -0.400 13.522 16.186 1.00 98.19 179 PRO A CA 1
ATOM 1310 C C . PRO A 1 179 ? -0.939 13.349 14.763 1.00 98.19 179 PRO A C 1
ATOM 1312 O O . PRO A 1 179 ? -0.782 14.245 13.928 1.00 98.19 179 PRO A O 1
ATOM 1315 N N . TYR A 1 180 ? -1.596 12.218 14.508 1.00 98.38 180 TYR A N 1
ATOM 1316 C CA . TYR A 1 180 ? -2.324 11.983 13.269 1.00 98.38 180 TYR A CA 1
ATOM 1317 C C . TYR A 1 180 ? -3.818 11.784 13.517 1.00 98.38 180 TYR A C 1
ATOM 1319 O O . TYR A 1 180 ? -4.231 11.236 14.543 1.00 98.38 180 TYR A O 1
ATOM 1327 N N . ALA A 1 181 ? -4.618 12.193 12.539 1.00 98.56 181 ALA A N 1
ATOM 1328 C CA . ALA A 1 181 ? -6.025 11.846 12.423 1.00 98.56 181 ALA A CA 1
ATOM 1329 C C . ALA A 1 181 ? -6.325 11.496 10.966 1.00 98.56 181 ALA A C 1
ATOM 1331 O O . ALA A 1 181 ? -5.962 12.242 10.064 1.00 98.56 181 ALA A O 1
ATOM 1332 N N . TYR A 1 182 ? -6.983 10.372 10.735 1.00 98.62 182 TYR A N 1
ATOM 1333 C CA . TYR A 1 182 ? -7.386 9.902 9.420 1.00 98.62 182 TYR A CA 1
ATOM 1334 C C . TYR A 1 182 ? -8.900 9.764 9.389 1.00 98.62 182 TYR A C 1
ATOM 1336 O O . TYR A 1 182 ? -9.482 9.160 10.291 1.00 98.62 182 TYR A O 1
ATOM 1344 N N . ALA A 1 183 ? -9.529 10.322 8.363 1.00 98.69 183 ALA A N 1
ATOM 1345 C CA . ALA A 1 183 ? -10.941 10.133 8.075 1.00 98.69 183 ALA A CA 1
ATOM 1346 C C . ALA A 1 183 ? -11.086 9.654 6.636 1.00 98.69 183 ALA A C 1
ATOM 1348 O O . ALA A 1 183 ? -10.493 10.244 5.732 1.00 98.69 183 ALA A O 1
ATOM 1349 N N . ALA A 1 184 ? -11.877 8.608 6.430 1.00 98.69 184 ALA A N 1
ATOM 1350 C CA . ALA A 1 184 ? -12.052 8.022 5.116 1.00 98.69 184 ALA A CA 1
ATOM 1351 C C . ALA A 1 184 ? -13.479 7.547 4.866 1.00 98.69 184 ALA A C 1
ATOM 1353 O O . ALA A 1 184 ? -14.280 7.344 5.783 1.00 98.69 184 ALA A O 1
ATOM 1354 N N . SER A 1 185 ? -13.785 7.401 3.583 1.00 98.75 185 SER A N 1
ATOM 1355 C CA . SER A 1 185 ? -15.056 6.892 3.088 1.00 98.75 185 SER A CA 1
ATOM 1356 C C . SER A 1 185 ? -14.835 6.008 1.870 1.00 98.75 185 SER A C 1
ATOM 1358 O O . SER A 1 185 ? -13.928 6.264 1.081 1.00 98.75 185 SER A O 1
ATOM 1360 N N . ALA A 1 186 ? -15.667 4.984 1.706 1.00 98.75 186 ALA A N 1
ATOM 1361 C CA . ALA A 1 186 ? -15.645 4.102 0.547 1.00 98.75 186 ALA A CA 1
ATOM 1362 C C . ALA A 1 186 ? -16.875 4.345 -0.330 1.00 98.75 186 ALA A C 1
ATOM 1364 O O . ALA A 1 186 ? -18.000 4.425 0.157 1.00 98.75 186 ALA A O 1
ATOM 1365 N N . GLN A 1 187 ? -16.677 4.399 -1.641 1.00 98.44 187 GLN A N 1
ATOM 1366 C CA . GLN A 1 187 ? -17.747 4.501 -2.632 1.00 98.44 187 GLN A CA 1
ATOM 1367 C C . GLN A 1 187 ? -17.506 3.517 -3.783 1.00 98.44 187 GLN A C 1
ATOM 1369 O O . GLN A 1 187 ? -16.374 3.062 -3.962 1.00 98.44 187 GLN A O 1
ATOM 1374 N N . PRO A 1 188 ? -18.530 3.170 -4.581 1.00 98.31 188 PRO A N 1
ATOM 1375 C CA . PRO A 1 188 ? -18.324 2.358 -5.774 1.00 98.31 188 PRO A CA 1
ATOM 1376 C C . PRO A 1 188 ? -17.339 3.044 -6.726 1.00 98.31 188 PRO A C 1
ATOM 1378 O O . PRO A 1 188 ? -17.469 4.238 -7.004 1.00 98.31 188 PRO A O 1
ATOM 1381 N N . ALA A 1 189 ? -16.366 2.295 -7.240 1.00 97.44 189 ALA A N 1
ATOM 1382 C CA . ALA A 1 189 ? -15.427 2.823 -8.219 1.00 97.44 189 ALA A CA 1
ATOM 1383 C C . ALA A 1 189 ? -16.107 2.967 -9.590 1.00 97.44 189 ALA A C 1
ATOM 1385 O O . ALA A 1 189 ? -16.572 1.987 -10.172 1.00 97.44 189 ALA A O 1
ATOM 1386 N N . SER A 1 190 ? -16.143 4.186 -10.131 1.00 92.81 190 SER A N 1
ATOM 1387 C CA . SER A 1 190 ? -16.786 4.475 -11.423 1.00 92.81 190 SER A CA 1
ATOM 1388 C C . SER A 1 190 ? -16.085 3.797 -12.604 1.00 92.81 190 SER A C 1
ATOM 1390 O O . SER A 1 190 ? -16.748 3.303 -13.511 1.00 92.81 190 SER A O 1
ATOM 1392 N N . SER A 1 191 ? -14.751 3.746 -12.576 1.00 92.94 191 SER A N 1
ATOM 1393 C CA . SER A 1 191 ? -13.922 3.193 -13.659 1.00 92.94 191 SER A CA 1
ATOM 1394 C C . SER A 1 191 ? -13.586 1.707 -13.493 1.00 92.94 191 SER A C 1
ATOM 1396 O O . SER A 1 191 ? -13.032 1.106 -14.409 1.00 92.94 191 SER A O 1
ATOM 1398 N N . PHE A 1 192 ? -13.908 1.109 -12.342 1.00 95.81 192 PHE A N 1
ATOM 1399 C CA . PHE A 1 192 ? -13.565 -0.277 -12.012 1.00 95.81 192 PHE A CA 1
ATOM 1400 C C . PHE A 1 192 ? -14.780 -0.988 -11.395 1.00 95.81 192 PHE A C 1
ATOM 1402 O O . PHE A 1 192 ? -14.942 -0.991 -10.172 1.00 95.81 192 PHE A O 1
ATOM 1409 N N . PRO A 1 193 ? -15.667 -1.576 -12.222 1.00 94.50 193 PRO A N 1
ATOM 1410 C CA . PRO A 1 193 ? -16.876 -2.231 -11.735 1.00 94.50 193 PRO A CA 1
ATOM 1411 C C . PRO A 1 193 ? -16.576 -3.304 -10.679 1.00 94.50 193 PRO A C 1
ATOM 1413 O O . PRO A 1 193 ? -15.714 -4.156 -10.875 1.00 94.50 193 PRO A O 1
ATOM 1416 N N . GLY A 1 194 ? -17.309 -3.268 -9.563 1.00 95.75 194 GLY A N 1
ATOM 1417 C CA . GLY A 1 194 ? -17.131 -4.201 -8.442 1.00 95.75 194 GLY A CA 1
ATOM 1418 C C . GLY A 1 194 ? -16.011 -3.832 -7.461 1.00 95.75 194 GLY A C 1
ATOM 1419 O O . GLY A 1 194 ? -15.807 -4.553 -6.487 1.00 95.75 194 GLY A O 1
ATOM 1420 N N . CYS A 1 195 ? -15.314 -2.717 -7.684 1.00 98.50 195 CYS A N 1
ATOM 1421 C CA . CYS A 1 195 ? -14.257 -2.215 -6.811 1.00 98.50 195 CYS A CA 1
ATOM 1422 C C . CYS A 1 195 ? -14.745 -1.045 -5.942 1.00 98.50 195 CYS A C 1
ATOM 1424 O O . CYS A 1 195 ? -15.784 -0.433 -6.216 1.00 98.50 195 CYS A O 1
ATOM 1426 N N . LEU A 1 196 ? -13.984 -0.723 -4.894 1.00 98.69 196 LEU A N 1
ATOM 1427 C CA . LEU A 1 196 ? -14.257 0.398 -3.995 1.00 98.69 196 LEU A CA 1
ATOM 1428 C C . LEU A 1 196 ? -13.187 1.472 -4.147 1.00 98.69 196 LEU A C 1
ATOM 1430 O O . LEU A 1 196 ? -12.002 1.180 -4.037 1.00 98.69 196 LEU A O 1
ATOM 1434 N N . THR A 1 197 ? -13.597 2.720 -4.338 1.00 98.69 197 THR A N 1
ATOM 1435 C CA . THR A 1 197 ? -12.715 3.880 -4.204 1.00 98.69 197 THR A CA 1
ATOM 1436 C C . THR A 1 197 ? -12.812 4.403 -2.777 1.00 98.69 197 THR A C 1
ATOM 1438 O O . THR A 1 197 ? -13.878 4.836 -2.341 1.00 98.69 197 THR A O 1
ATOM 1441 N N . VAL A 1 198 ? -11.696 4.355 -2.058 1.00 98.69 198 VAL A N 1
ATOM 1442 C CA . VAL A 1 198 ? -11.520 4.915 -0.720 1.00 98.69 198 VAL A CA 1
ATOM 1443 C C . VAL A 1 198 ? -10.979 6.325 -0.856 1.00 98.69 198 VAL A C 1
ATOM 1445 O O . VAL A 1 198 ? -9.879 6.506 -1.363 1.00 98.69 198 VAL A O 1
ATOM 1448 N N . ILE A 1 199 ? -11.743 7.313 -0.407 1.00 98.56 199 ILE A N 1
ATOM 1449 C CA . ILE A 1 199 ? -11.310 8.708 -0.328 1.00 98.56 199 ILE A CA 1
ATOM 1450 C C . ILE A 1 199 ? -10.933 8.985 1.119 1.00 98.56 199 ILE A C 1
ATOM 1452 O O . ILE A 1 199 ? -11.777 8.840 2.008 1.00 98.56 199 ILE A O 1
ATOM 1456 N N . GLY A 1 200 ? -9.684 9.382 1.339 1.00 98.31 200 GLY A N 1
ATOM 1457 C CA . GLY A 1 200 ? -9.116 9.624 2.655 1.00 98.31 200 GLY A CA 1
ATOM 1458 C C . GLY A 1 200 ? -8.583 11.042 2.813 1.00 98.31 200 GLY A C 1
ATOM 1459 O O . GLY A 1 200 ? -8.113 11.663 1.862 1.00 98.31 200 GLY A O 1
ATOM 1460 N N . ARG A 1 201 ? -8.621 11.529 4.051 1.00 98.44 201 ARG A N 1
ATOM 1461 C CA . ARG A 1 201 ? -7.915 12.726 4.503 1.00 98.44 201 ARG A CA 1
ATOM 1462 C C . ARG A 1 201 ? -7.091 12.372 5.731 1.00 98.44 201 ARG A C 1
ATOM 1464 O O . ARG A 1 201 ? -7.651 12.083 6.790 1.00 98.44 201 ARG A O 1
ATOM 1471 N N . LEU A 1 202 ? -5.771 12.405 5.583 1.00 98.25 202 LEU A N 1
ATOM 1472 C CA . LEU A 1 202 ? -4.806 12.232 6.663 1.00 98.25 202 LEU A CA 1
ATOM 1473 C C . LEU A 1 202 ? -4.308 13.598 7.131 1.00 98.25 202 LEU A C 1
ATOM 1475 O O . LEU A 1 202 ? -3.649 14.323 6.392 1.00 98.25 202 LEU A O 1
ATOM 1479 N N . THR A 1 203 ? -4.588 13.932 8.380 1.00 98.25 203 THR A N 1
ATOM 1480 C CA . THR A 1 203 ? -4.059 15.113 9.057 1.00 98.25 203 THR A CA 1
ATOM 1481 C C . THR A 1 203 ? -2.863 14.713 9.911 1.00 98.25 203 THR A C 1
ATOM 1483 O O . THR A 1 203 ? -2.987 13.837 10.762 1.00 98.25 203 THR A O 1
ATOM 1486 N N . LEU A 1 204 ? -1.723 15.372 9.714 1.00 96.62 204 LEU A N 1
ATOM 1487 C CA . LEU A 1 204 ? -0.479 15.227 10.469 1.00 96.62 204 LEU A CA 1
ATOM 1488 C C . LEU A 1 204 ? -0.147 16.571 11.125 1.00 96.62 204 LEU A C 1
ATOM 1490 O O . LEU A 1 204 ? 0.372 17.485 10.482 1.00 96.62 204 LEU A O 1
ATOM 1494 N N . GLY A 1 205 ? -0.484 16.723 12.405 1.00 94.75 205 GLY A N 1
ATOM 1495 C CA . GLY A 1 205 ? -0.378 18.009 13.095 1.00 94.75 205 GLY A CA 1
ATOM 1496 C C . GLY A 1 205 ? -1.264 19.063 12.429 1.00 94.75 205 GLY A C 1
ATOM 1497 O O . GLY A 1 205 ? -2.483 19.014 12.557 1.00 94.75 205 GLY A O 1
ATOM 1498 N N . THR A 1 206 ? -0.655 20.016 11.723 1.00 92.38 206 THR A N 1
ATOM 1499 C CA . THR A 1 206 ? -1.361 21.077 10.983 1.00 92.38 206 THR A CA 1
ATOM 1500 C C . THR A 1 206 ? -1.475 20.812 9.481 1.00 92.38 206 THR A C 1
ATOM 1502 O O . THR A 1 206 ? -2.176 21.548 8.789 1.00 92.38 206 THR A O 1
ATOM 1505 N N . GLN A 1 207 ? -0.797 19.787 8.961 1.00 96.25 207 GLN A N 1
ATOM 1506 C CA . GLN A 1 207 ? -0.816 19.444 7.543 1.00 96.25 207 GLN A CA 1
ATOM 1507 C C . GLN A 1 207 ? -1.952 18.464 7.252 1.00 96.25 207 GLN A C 1
ATOM 1509 O O . GLN A 1 207 ? -2.116 17.491 7.979 1.00 96.25 207 GLN A O 1
ATOM 1514 N N . ALA A 1 208 ? -2.699 18.687 6.172 1.00 96.38 208 ALA A N 1
ATOM 1515 C CA . ALA A 1 208 ? -3.686 17.741 5.660 1.00 96.38 208 ALA A CA 1
ATOM 1516 C C . ALA A 1 208 ? -3.235 17.197 4.300 1.00 96.38 208 ALA A C 1
ATOM 1518 O O . ALA A 1 208 ? -2.731 17.946 3.462 1.00 96.38 208 ALA A O 1
ATOM 1519 N N . ILE A 1 209 ? -3.412 15.895 4.104 1.00 96.62 209 ILE A N 1
ATOM 1520 C CA . ILE A 1 209 ? -3.071 15.161 2.890 1.00 96.62 209 ILE A CA 1
ATOM 1521 C C . ILE A 1 209 ? -4.333 14.432 2.447 1.00 96.62 209 ILE A C 1
ATOM 1523 O O . ILE A 1 209 ? -4.849 13.581 3.173 1.00 96.62 209 ILE A O 1
ATOM 1527 N N . ASP A 1 210 ? -4.828 14.785 1.266 1.00 97.44 210 ASP A N 1
ATOM 1528 C CA . ASP A 1 210 ? -5.949 14.100 0.635 1.00 97.44 210 ASP A CA 1
ATOM 1529 C C . ASP A 1 210 ? -5.421 12.978 -0.262 1.00 97.44 210 ASP A C 1
ATOM 1531 O O . ASP A 1 210 ? -4.433 13.154 -0.980 1.00 97.44 210 ASP A O 1
ATOM 1535 N N . SER A 1 211 ? -6.083 11.827 -0.222 1.00 97.56 211 SER A N 1
ATOM 1536 C CA . SER A 1 211 ? -5.766 10.685 -1.073 1.00 97.56 211 SER A CA 1
ATOM 1537 C C . SER A 1 211 ? -7.027 9.979 -1.556 1.00 97.56 211 SER A C 1
ATOM 1539 O O . SER A 1 211 ? -8.109 10.084 -0.972 1.00 97.56 211 SER A O 1
ATOM 1541 N N . SER A 1 212 ? -6.889 9.252 -2.658 1.00 98.12 212 SER A N 1
ATOM 1542 C CA . SER A 1 212 ? -7.913 8.349 -3.167 1.00 98.12 212 SER A CA 1
ATOM 1543 C C . SER A 1 212 ? -7.256 7.054 -3.612 1.00 98.12 212 SER A C 1
ATOM 1545 O O . SER A 1 212 ? -6.319 7.103 -4.400 1.00 98.12 212 SER A O 1
ATOM 1547 N N . THR A 1 213 ? -7.743 5.908 -3.151 1.00 98.50 213 THR A N 1
ATOM 1548 C CA . THR A 1 213 ? -7.205 4.586 -3.497 1.00 98.50 213 THR A CA 1
ATOM 1549 C C . THR A 1 213 ? -8.349 3.672 -3.908 1.00 98.50 213 THR A C 1
ATOM 1551 O O . THR A 1 213 ? -9.308 3.488 -3.165 1.00 98.50 213 THR A O 1
ATOM 1554 N N . THR A 1 214 ? -8.274 3.086 -5.099 1.00 98.69 214 THR A N 1
ATOM 1555 C CA . THR A 1 214 ? -9.262 2.129 -5.601 1.00 98.69 214 THR A CA 1
ATOM 1556 C C . THR A 1 214 ? -8.786 0.704 -5.377 1.00 98.69 214 THR A C 1
ATOM 1558 O O . THR A 1 214 ? -7.764 0.293 -5.923 1.00 98.69 214 THR A O 1
ATOM 1561 N N . TRP A 1 215 ? -9.568 -0.048 -4.609 1.00 98.44 215 TRP A N 1
ATOM 1562 C CA . TRP A 1 215 ? -9.323 -1.426 -4.215 1.00 98.44 215 TRP A CA 1
ATOM 1563 C C . TRP A 1 215 ? -10.262 -2.374 -4.952 1.00 98.44 215 TRP A C 1
ATOM 1565 O O . TRP A 1 215 ? -11.485 -2.221 -4.887 1.00 98.44 215 TRP A O 1
ATOM 1575 N N . CYS A 1 216 ? -9.699 -3.372 -5.624 1.00 98.06 216 CYS A N 1
ATOM 1576 C CA . CYS A 1 216 ? -10.442 -4.382 -6.362 1.00 98.06 216 CYS A CA 1
ATOM 1577 C C . CYS A 1 216 ? -10.299 -5.768 -5.725 1.00 98.06 216 CYS A C 1
ATOM 1579 O O . CYS A 1 216 ? -9.176 -6.180 -5.419 1.00 98.06 216 CYS A O 1
ATOM 1581 N N . PRO A 1 217 ? -11.402 -6.534 -5.609 1.00 97.31 217 PRO A N 1
ATOM 1582 C CA . PRO A 1 217 ? -11.360 -7.897 -5.098 1.00 97.31 217 PRO A CA 1
ATOM 1583 C C . PRO A 1 217 ? -10.286 -8.766 -5.767 1.00 97.31 217 PRO A C 1
ATOM 1585 O O . PRO A 1 217 ? -10.235 -8.862 -6.994 1.00 97.31 217 PRO A O 1
ATOM 1588 N N . GLY A 1 218 ? -9.420 -9.381 -4.959 1.00 94.25 218 GLY A N 1
ATOM 1589 C CA . GLY A 1 218 ? -8.343 -10.275 -5.406 1.00 94.25 218 GLY A CA 1
ATOM 1590 C C . GLY A 1 218 ? -7.170 -9.612 -6.142 1.00 94.25 218 GLY A C 1
ATOM 1591 O O . GLY A 1 218 ? -6.217 -10.308 -6.489 1.00 94.25 218 GLY A O 1
ATOM 1592 N N . ARG A 1 219 ? -7.220 -8.296 -6.390 1.00 95.19 219 ARG A N 1
ATOM 1593 C CA . ARG A 1 219 ? -6.166 -7.537 -7.089 1.00 95.19 219 ARG A CA 1
ATOM 1594 C C . ARG A 1 219 ? -5.441 -6.547 -6.189 1.00 95.19 219 ARG A C 1
ATOM 1596 O O . ARG A 1 219 ? -4.309 -6.183 -6.486 1.00 95.19 219 ARG A O 1
ATOM 1603 N N . GLY A 1 220 ? -6.067 -6.095 -5.105 1.00 96.88 220 GLY A N 1
ATOM 1604 C CA . GLY A 1 220 ? -5.514 -5.000 -4.318 1.00 96.88 220 GLY A CA 1
ATOM 1605 C C . GLY A 1 220 ? -5.784 -3.656 -4.983 1.00 96.88 220 GLY A C 1
ATOM 1606 O O . GLY A 1 220 ? -6.873 -3.396 -5.496 1.00 96.88 220 GLY A O 1
ATOM 1607 N N . ILE A 1 221 ? -4.781 -2.789 -4.948 1.00 98.00 221 ILE A N 1
ATOM 1608 C CA . ILE A 1 221 ? -4.877 -1.404 -5.398 1.00 98.00 221 ILE A CA 1
ATOM 1609 C C . ILE A 1 221 ? -4.725 -1.317 -6.918 1.00 98.00 221 ILE A C 1
ATOM 1611 O O . ILE A 1 221 ? -3.655 -1.616 -7.433 1.00 98.00 221 ILE A O 1
ATOM 1615 N N . VAL A 1 222 ? -5.751 -0.830 -7.622 1.00 98.31 222 VAL A N 1
ATOM 1616 C CA . VAL A 1 222 ? -5.752 -0.665 -9.093 1.00 98.31 222 VAL A CA 1
ATOM 1617 C C . VAL A 1 222 ? -5.740 0.791 -9.557 1.00 98.31 222 VAL A C 1
ATOM 1619 O O . VAL A 1 222 ? -5.600 1.062 -10.744 1.00 98.31 222 VAL A O 1
ATOM 1622 N N . ALA A 1 223 ? -5.939 1.748 -8.658 1.00 97.94 223 ALA A N 1
ATOM 1623 C CA . ALA A 1 223 ? -5.772 3.162 -8.968 1.00 97.94 223 ALA A CA 1
ATOM 1624 C C . ALA A 1 223 ? -5.521 3.947 -7.689 1.00 97.94 223 ALA A C 1
ATOM 1626 O O . ALA A 1 223 ? -6.076 3.613 -6.645 1.00 97.94 223 ALA A O 1
ATOM 1627 N N . GLU A 1 224 ? -4.729 5.004 -7.779 1.00 97.31 224 GLU A N 1
ATOM 1628 C CA . GLU A 1 224 ? -4.417 5.887 -6.662 1.00 97.31 224 GLU A CA 1
ATOM 1629 C C . GLU A 1 224 ? -4.294 7.324 -7.131 1.00 97.31 224 GLU A C 1
ATOM 1631 O O . GLU A 1 224 ? -3.820 7.588 -8.232 1.00 97.31 224 GLU A O 1
ATOM 1636 N N . THR A 1 225 ? -4.656 8.255 -6.266 1.00 96.62 225 THR A N 1
ATOM 1637 C CA . THR A 1 225 ? -4.340 9.667 -6.405 1.00 96.62 225 THR A CA 1
ATOM 1638 C C . THR A 1 225 ? -3.804 10.157 -5.071 1.00 96.62 225 THR A C 1
ATOM 1640 O O . THR A 1 225 ? -4.475 10.024 -4.048 1.00 96.62 225 THR A O 1
ATOM 1643 N N . ASP A 1 226 ? -2.602 10.716 -5.092 1.00 91.69 226 ASP A N 1
ATOM 1644 C CA . ASP A 1 226 ? -1.923 11.310 -3.942 1.00 91.69 226 ASP A CA 1
ATOM 1645 C C . ASP A 1 226 ? -1.271 12.648 -4.345 1.00 91.69 226 ASP A C 1
ATOM 1647 O O . ASP A 1 226 ? -1.567 13.205 -5.408 1.00 91.69 226 ASP A O 1
ATOM 1651 N N . SER A 1 227 ? -0.390 13.185 -3.495 1.00 87.81 227 SER A N 1
ATOM 1652 C CA . SER A 1 227 ? 0.342 14.429 -3.765 1.00 87.81 227 SER A CA 1
ATOM 1653 C C . SER A 1 227 ? 1.249 14.366 -4.994 1.00 87.81 227 SER A C 1
ATOM 1655 O O . SER A 1 227 ? 1.568 15.409 -5.562 1.00 87.81 227 SER A O 1
ATOM 1657 N N . ASP A 1 228 ? 1.664 13.170 -5.406 1.00 86.12 228 ASP A N 1
ATOM 1658 C CA . ASP A 1 228 ? 2.573 12.968 -6.530 1.00 86.12 228 ASP A CA 1
ATOM 1659 C C . ASP A 1 228 ? 1.811 12.794 -7.850 1.00 86.12 228 ASP A C 1
ATOM 1661 O O . ASP A 1 228 ? 2.426 12.822 -8.918 1.00 86.12 228 ASP A O 1
ATOM 1665 N N . GLY A 1 229 ? 0.487 12.616 -7.802 1.00 92.00 229 GLY A N 1
ATOM 1666 C CA . GLY A 1 229 ? -0.400 12.564 -8.960 1.00 92.00 229 GLY A CA 1
ATOM 1667 C C . GLY A 1 229 ? -1.333 11.356 -8.965 1.00 92.00 229 GLY A C 1
ATOM 1668 O O . GLY A 1 229 ? -1.499 10.658 -7.968 1.00 92.00 229 GLY A O 1
ATOM 1669 N N . SER A 1 230 ? -1.969 11.120 -10.115 1.00 95.94 230 SER A N 1
ATOM 1670 C CA . SER A 1 230 ? -2.895 10.000 -10.310 1.00 95.94 230 SER A CA 1
ATOM 1671 C C . SER A 1 230 ? -2.240 8.860 -11.087 1.00 95.94 230 SER A C 1
ATOM 1673 O O . SER A 1 230 ? -1.556 9.089 -12.088 1.00 95.94 230 SER A O 1
ATOM 1675 N N . ARG A 1 231 ? -2.459 7.632 -10.621 1.00 96.12 231 ARG A N 1
ATOM 1676 C CA . ARG A 1 231 ? -1.960 6.382 -11.195 1.00 96.12 231 ARG A CA 1
ATOM 1677 C C . ARG A 1 231 ? -3.128 5.430 -11.390 1.00 96.12 231 ARG A C 1
ATOM 1679 O O . ARG A 1 231 ? -3.982 5.318 -10.515 1.00 96.12 231 ARG A O 1
ATOM 1686 N N . VAL A 1 232 ? -3.168 4.736 -12.519 1.00 97.44 232 VAL A N 1
ATOM 1687 C CA . VAL A 1 232 ? -4.290 3.859 -12.888 1.00 97.44 232 VAL A CA 1
ATOM 1688 C C . VAL A 1 232 ? -3.753 2.565 -13.484 1.00 97.44 232 VAL A C 1
ATOM 1690 O O . VAL A 1 232 ? -2.733 2.581 -14.173 1.00 97.44 232 VAL A O 1
ATOM 1693 N N . ALA A 1 233 ? -4.426 1.449 -13.208 1.00 96.12 233 ALA A N 1
ATOM 1694 C CA . ALA A 1 233 ? -4.028 0.136 -13.682 1.00 96.12 233 ALA A CA 1
ATOM 1695 C C . ALA A 1 233 ? -3.916 0.066 -15.209 1.00 96.12 233 ALA A C 1
ATOM 1697 O O . ALA A 1 233 ? -4.735 0.631 -15.938 1.00 96.12 233 ALA A O 1
ATOM 1698 N N . VAL A 1 234 ? -2.912 -0.673 -15.677 1.00 94.62 234 VAL A N 1
ATOM 1699 C CA . VAL A 1 234 ? -2.679 -0.984 -17.089 1.00 94.62 234 VAL A CA 1
ATOM 1700 C C . VAL A 1 234 ? -2.441 -2.478 -17.274 1.00 94.62 234 VAL A C 1
ATOM 1702 O O . VAL A 1 234 ? -1.810 -3.130 -16.447 1.00 94.62 234 VAL A O 1
ATOM 1705 N N . ASP A 1 235 ? -2.903 -3.023 -18.397 1.00 90.50 235 ASP A N 1
ATOM 1706 C CA . ASP A 1 235 ? -2.834 -4.470 -18.651 1.00 90.50 235 ASP A CA 1
ATOM 1707 C C . ASP A 1 235 ? -1.454 -4.945 -19.132 1.00 90.50 235 ASP A C 1
ATOM 1709 O O . ASP A 1 235 ? -1.182 -6.146 -19.209 1.00 90.50 235 ASP A O 1
ATOM 1713 N N . ALA A 1 236 ? -0.572 -4.013 -19.497 1.00 86.06 236 ALA A N 1
ATOM 1714 C CA . ALA A 1 236 ? 0.730 -4.325 -20.060 1.00 86.06 236 ALA A CA 1
ATOM 1715 C C . ALA A 1 236 ? 1.798 -3.313 -19.646 1.00 86.06 236 ALA A C 1
ATOM 1717 O O . ALA A 1 236 ? 1.534 -2.126 -19.451 1.00 86.06 236 ALA A O 1
ATOM 1718 N N . PHE A 1 237 ? 3.038 -3.797 -19.587 1.00 83.50 237 PHE A N 1
ATOM 1719 C CA . PHE A 1 237 ? 4.203 -2.935 -19.465 1.00 83.50 237 PHE A CA 1
ATOM 1720 C C . PHE A 1 237 ? 4.330 -2.036 -20.707 1.00 83.50 237 PHE A C 1
ATOM 1722 O O . PHE A 1 237 ? 4.252 -2.539 -21.832 1.00 83.50 237 PHE A O 1
ATOM 1729 N N . PRO A 1 238 ? 4.601 -0.732 -20.534 1.00 82.75 238 PRO A N 1
ATOM 1730 C CA . PRO A 1 238 ? 5.119 0.107 -21.605 1.00 82.75 238 PRO A CA 1
ATOM 1731 C C . PRO A 1 238 ? 6.384 -0.498 -22.223 1.00 82.75 238 PRO A C 1
ATOM 1733 O O . PRO A 1 238 ? 7.171 -1.135 -21.525 1.00 82.75 238 PRO A O 1
ATOM 1736 N N . ALA A 1 239 ? 6.637 -0.242 -23.510 1.00 84.19 239 ALA A N 1
ATOM 1737 C CA . ALA A 1 239 ? 7.790 -0.811 -24.219 1.00 84.19 239 ALA A CA 1
ATOM 1738 C C . ALA A 1 239 ? 9.140 -0.504 -23.541 1.00 84.19 239 ALA A C 1
ATOM 1740 O O . ALA A 1 239 ? 10.023 -1.356 -23.507 1.00 84.19 239 ALA A O 1
ATOM 1741 N N . TRP A 1 240 ? 9.286 0.691 -22.959 1.00 80.44 240 TRP A N 1
ATOM 1742 C CA . TRP A 1 240 ? 10.487 1.100 -22.222 1.00 80.44 240 TRP A CA 1
ATOM 1743 C C . TRP A 1 240 ? 10.632 0.406 -20.856 1.00 80.44 240 TRP A C 1
ATOM 1745 O O . TRP A 1 240 ? 11.723 0.379 -20.293 1.00 80.44 240 TRP A O 1
ATOM 1755 N N . ALA A 1 241 ? 9.544 -0.155 -20.322 1.00 79.25 241 ALA A N 1
ATOM 1756 C CA . ALA A 1 241 ? 9.478 -0.785 -19.007 1.00 79.25 241 ALA A CA 1
ATOM 1757 C C . ALA A 1 241 ? 9.338 -2.313 -19.069 1.00 79.25 241 ALA A C 1
ATOM 1759 O O . ALA A 1 241 ? 9.380 -2.952 -18.016 1.00 79.25 241 ALA A O 1
ATOM 1760 N N . ASP A 1 242 ? 9.125 -2.900 -20.255 1.00 75.62 242 ASP A N 1
ATOM 1761 C CA . ASP A 1 242 ? 8.902 -4.339 -20.395 1.00 75.62 242 ASP A CA 1
ATOM 1762 C C . ASP A 1 242 ? 10.179 -5.100 -20.010 1.00 75.62 242 ASP A C 1
ATOM 1764 O O . ASP A 1 242 ? 11.185 -5.019 -20.726 1.00 75.62 242 ASP A O 1
ATOM 1768 N N . PRO A 1 243 ? 10.161 -5.895 -18.921 1.00 64.31 243 PRO A N 1
ATOM 1769 C CA . PRO A 1 243 ? 11.331 -6.661 -18.504 1.00 64.31 243 PRO A CA 1
ATOM 1770 C C . PRO A 1 243 ? 11.803 -7.646 -19.586 1.00 64.31 243 PRO A C 1
ATOM 1772 O O . PRO A 1 243 ? 12.962 -8.063 -19.575 1.00 64.31 243 PRO A O 1
ATOM 1775 N N . ARG A 1 244 ? 10.935 -8.016 -20.542 1.00 62.31 244 ARG A N 1
ATOM 1776 C CA . ARG A 1 244 ? 11.281 -8.871 -21.689 1.00 62.31 244 ARG A CA 1
ATOM 1777 C C . ARG A 1 244 ? 12.107 -8.153 -22.752 1.00 62.31 244 ARG A C 1
ATOM 1779 O O . ARG A 1 244 ? 12.939 -8.794 -23.388 1.00 62.31 244 ARG A O 1
ATOM 1786 N N . ALA A 1 245 ? 11.907 -6.851 -22.941 1.00 56.25 245 ALA A N 1
ATOM 1787 C CA . ALA A 1 245 ? 12.676 -6.075 -23.911 1.00 56.25 245 ALA A CA 1
ATOM 1788 C C . ALA A 1 245 ? 14.136 -5.911 -23.452 1.00 56.25 245 ALA A C 1
ATOM 1790 O O . ALA A 1 245 ? 15.069 -6.052 -24.247 1.00 56.25 245 ALA A O 1
ATOM 1791 N N . THR A 1 246 ? 14.342 -5.706 -22.148 1.00 49.97 246 THR A N 1
ATOM 1792 C CA . THR A 1 246 ? 15.676 -5.658 -21.531 1.00 49.97 246 THR A CA 1
ATOM 1793 C C . THR A 1 246 ? 16.379 -7.019 -21.594 1.00 49.97 246 THR A C 1
ATOM 1795 O O . THR A 1 246 ? 17.562 -7.095 -21.904 1.00 49.97 246 THR A O 1
ATOM 1798 N N . ALA A 1 247 ? 15.639 -8.109 -21.376 1.00 45.12 247 ALA A N 1
ATOM 1799 C CA . ALA A 1 247 ? 16.128 -9.484 -21.486 1.00 45.12 247 ALA A CA 1
ATOM 1800 C C . ALA A 1 247 ? 16.629 -9.859 -22.896 1.00 45.12 247 ALA A C 1
ATOM 1802 O O . ALA A 1 247 ? 17.682 -10.481 -23.056 1.00 45.12 247 ALA A O 1
ATOM 1803 N N . ALA A 1 248 ? 15.891 -9.454 -23.935 1.00 40.47 248 ALA A N 1
ATOM 1804 C CA . ALA A 1 248 ? 16.213 -9.768 -25.328 1.00 40.47 248 ALA A CA 1
ATOM 1805 C C . ALA A 1 248 ? 17.508 -9.098 -25.823 1.00 40.47 248 ALA A C 1
ATOM 1807 O O . ALA A 1 248 ? 18.150 -9.601 -26.741 1.00 40.47 248 ALA A O 1
ATOM 1808 N N . THR A 1 249 ? 17.900 -7.979 -25.213 1.00 39.59 249 THR A N 1
ATOM 1809 C CA . THR A 1 249 ? 19.102 -7.222 -25.590 1.00 39.59 249 THR A CA 1
ATOM 1810 C C . THR A 1 249 ? 20.346 -7.636 -24.803 1.00 39.59 249 THR A C 1
ATOM 1812 O O . THR A 1 249 ? 21.453 -7.488 -25.314 1.00 39.59 249 THR A O 1
ATOM 1815 N N . THR A 1 250 ? 20.193 -8.201 -23.601 1.00 40.53 250 THR A N 1
ATOM 1816 C CA . THR A 1 250 ? 21.318 -8.602 -22.733 1.00 40.53 250 THR A CA 1
ATOM 1817 C C . THR A 1 250 ? 21.542 -10.115 -22.640 1.00 40.53 250 THR A C 1
ATOM 1819 O O . THR A 1 250 ? 22.564 -10.544 -22.103 1.00 40.53 250 THR A O 1
ATOM 1822 N N . GLY A 1 251 ? 20.616 -10.944 -23.140 1.00 28.83 251 GLY A N 1
ATOM 1823 C CA . GLY A 1 251 ? 20.657 -12.402 -22.957 1.00 28.83 251 GLY A CA 1
ATOM 1824 C C . GLY A 1 251 ? 20.331 -12.858 -21.523 1.00 28.83 251 GLY A C 1
ATOM 1825 O O . GLY A 1 251 ? 20.546 -14.023 -21.170 1.00 28.83 251 GLY A O 1
ATOM 1826 N N . GLU A 1 252 ? 19.826 -11.956 -20.677 1.00 33.34 252 GLU A N 1
ATOM 1827 C CA . GLU A 1 252 ? 19.316 -12.265 -19.337 1.00 33.34 252 GLU A CA 1
ATOM 1828 C C . GLU A 1 252 ? 17.825 -12.607 -19.397 1.00 33.34 252 GLU A C 1
ATOM 1830 O O . GLU A 1 252 ? 17.100 -12.082 -20.227 1.00 33.34 252 GLU A O 1
ATOM 1835 N N . ALA A 1 253 ? 17.336 -13.503 -18.537 1.00 36.09 253 ALA A N 1
ATOM 1836 C CA . ALA A 1 253 ? 15.911 -13.821 -18.480 1.00 36.09 253 ALA A CA 1
ATOM 1837 C C . ALA A 1 253 ? 15.149 -12.679 -17.777 1.00 36.09 253 ALA A C 1
ATOM 1839 O O . ALA A 1 253 ? 15.667 -12.094 -16.824 1.00 36.09 253 ALA A O 1
ATOM 1840 N N . PRO A 1 254 ? 13.914 -12.359 -18.202 1.00 33.78 254 PRO A N 1
ATOM 1841 C CA . PRO A 1 254 ? 13.138 -11.291 -17.585 1.00 33.78 254 PRO A CA 1
ATOM 1842 C C . PRO A 1 254 ? 12.821 -11.629 -16.124 1.00 33.78 254 PRO A C 1
ATOM 1844 O O . PRO A 1 254 ? 12.278 -12.696 -15.825 1.00 33.78 254 PRO A O 1
ATOM 1847 N N . ALA A 1 255 ? 13.107 -10.690 -15.220 1.00 37.88 255 ALA A N 1
ATOM 1848 C CA . ALA A 1 255 ? 12.604 -10.729 -13.852 1.00 37.88 255 ALA A CA 1
ATOM 1849 C C . ALA A 1 255 ? 11.085 -10.728 -13.866 1.00 37.88 255 ALA A C 1
ATOM 1851 O O . ALA A 1 255 ? 10.477 -9.768 -14.333 1.00 37.88 255 ALA A O 1
ATOM 1852 N N . ARG A 1 256 ? 10.468 -11.796 -13.360 1.00 40.00 256 ARG A N 1
ATOM 1853 C CA . ARG A 1 256 ? 9.014 -11.839 -13.155 1.00 40.00 256 ARG A CA 1
ATOM 1854 C C . ARG A 1 256 ? 8.589 -11.532 -11.717 1.00 40.00 256 ARG A C 1
ATOM 1856 O O . ARG A 1 256 ? 7.400 -11.462 -11.458 1.00 40.00 256 ARG A O 1
ATOM 1863 N N . SER A 1 257 ? 9.539 -11.300 -10.813 1.00 39.41 257 SER A N 1
ATOM 1864 C CA . SER A 1 257 ? 9.302 -10.745 -9.475 1.00 39.41 257 SER A CA 1
ATOM 1865 C C . SER A 1 257 ? 10.466 -9.814 -9.139 1.00 39.41 257 SER A C 1
ATOM 1867 O O . SER A 1 257 ? 11.618 -10.101 -9.480 1.00 39.41 257 SER A O 1
ATOM 1869 N N . LEU A 1 258 ? 10.146 -8.657 -8.561 1.00 40.09 258 LEU A N 1
ATOM 1870 C CA . LEU A 1 258 ? 11.070 -7.555 -8.300 1.00 40.09 258 LEU A CA 1
ATOM 1871 C C . LEU A 1 258 ? 11.071 -7.214 -6.805 1.00 40.09 258 LEU A C 1
ATOM 1873 O O . LEU A 1 258 ? 10.987 -6.047 -6.415 1.00 40.09 258 LEU A O 1
ATOM 1877 N N . ALA A 1 259 ? 11.247 -8.215 -5.943 1.00 36.25 259 ALA A N 1
ATOM 1878 C CA . ALA A 1 259 ? 11.639 -7.945 -4.564 1.00 36.25 259 ALA A CA 1
ATOM 1879 C C . ALA A 1 259 ? 13.141 -7.593 -4.515 1.00 36.25 259 ALA A C 1
ATOM 1881 O O . ALA A 1 259 ? 13.986 -8.410 -4.174 1.00 36.25 259 ALA A O 1
ATOM 1882 N N . ALA A 1 260 ? 13.500 -6.366 -4.899 1.00 35.78 260 ALA A N 1
ATOM 1883 C CA . ALA A 1 260 ? 14.872 -5.869 -4.800 1.00 35.78 260 ALA A CA 1
ATOM 1884 C C . ALA A 1 260 ? 15.481 -6.096 -3.395 1.00 35.78 260 ALA A C 1
ATOM 1886 O O . ALA A 1 260 ? 14.796 -6.099 -2.373 1.00 35.78 260 ALA A O 1
ATOM 1887 N N . ALA A 1 261 ? 16.791 -6.340 -3.380 1.00 34.78 261 ALA A N 1
ATOM 1888 C CA . ALA A 1 261 ? 17.547 -6.884 -2.261 1.00 34.78 261 ALA A CA 1
ATOM 1889 C C . ALA A 1 261 ? 17.701 -5.929 -1.063 1.00 34.78 261 ALA A C 1
ATOM 1891 O O . ALA A 1 261 ? 18.165 -4.807 -1.221 1.00 34.78 261 ALA A O 1
ATOM 1892 N N . SER A 1 262 ? 17.467 -6.441 0.150 1.00 32.00 262 SER A N 1
ATOM 1893 C CA . SER A 1 262 ? 18.080 -5.899 1.371 1.00 32.00 262 SER A CA 1
ATOM 1894 C C . SER A 1 262 ? 19.382 -6.643 1.679 1.00 32.00 262 SER A C 1
ATOM 1896 O O . SER A 1 262 ? 19.438 -7.879 1.620 1.00 32.00 262 SER A O 1
ATOM 1898 N N . LEU A 1 263 ? 20.430 -5.894 2.028 1.00 29.12 263 LEU A N 1
ATOM 1899 C CA . LEU A 1 263 ? 21.692 -6.428 2.541 1.00 29.12 263 LEU A CA 1
ATOM 1900 C C . LEU A 1 263 ? 21.438 -7.203 3.843 1.00 29.12 263 LEU A C 1
ATOM 1902 O O . LEU A 1 263 ? 20.843 -6.682 4.783 1.00 29.12 263 LEU A O 1
ATOM 1906 N N . VAL A 1 264 ? 21.919 -8.444 3.912 1.00 30.09 264 VAL A N 1
ATOM 1907 C CA . VAL A 1 264 ? 22.102 -9.149 5.187 1.00 30.09 264 VAL A CA 1
ATOM 1908 C C . VAL A 1 264 ? 23.587 -9.126 5.483 1.00 30.09 264 VAL A C 1
ATOM 1910 O O . VAL A 1 264 ? 24.371 -9.792 4.808 1.00 30.09 264 VAL A O 1
ATOM 1913 N N . THR A 1 265 ? 23.974 -8.359 6.496 1.00 26.23 265 THR A N 1
ATOM 1914 C CA . THR A 1 265 ? 25.311 -8.441 7.076 1.00 26.23 265 THR A CA 1
ATOM 1915 C C . THR A 1 265 ? 25.411 -9.771 7.818 1.00 26.23 265 THR A C 1
ATOM 1917 O O . THR A 1 265 ? 24.871 -9.927 8.912 1.00 26.23 265 THR A O 1
ATOM 1920 N N . VAL A 1 266 ? 26.064 -10.762 7.212 1.00 29.38 266 VAL A N 1
ATOM 1921 C CA . VAL A 1 266 ? 26.447 -11.994 7.910 1.00 29.38 266 VAL A CA 1
ATOM 1922 C C . VAL A 1 266 ? 27.754 -11.687 8.653 1.00 29.38 266 VAL A C 1
ATOM 1924 O O . VAL A 1 266 ? 28.698 -11.237 8.003 1.00 29.38 266 VAL A O 1
ATOM 1927 N N . PRO A 1 267 ? 27.863 -11.916 9.975 1.00 30.06 267 PRO A N 1
ATOM 1928 C CA . PRO A 1 267 ? 28.991 -11.464 10.806 1.00 30.06 267 PRO A CA 1
ATOM 1929 C C . PRO A 1 267 ? 30.348 -12.137 10.511 1.00 30.06 267 PRO A C 1
ATOM 1931 O O . PRO A 1 267 ? 31.257 -12.091 11.331 1.00 30.06 267 PRO A O 1
ATOM 1934 N N . SER A 1 268 ? 30.516 -12.776 9.353 1.00 30.61 268 SER A N 1
ATOM 1935 C CA . SER A 1 268 ? 31.748 -13.485 8.986 1.00 30.61 268 SER A CA 1
ATOM 1936 C C . SER A 1 268 ? 32.230 -13.211 7.562 1.00 30.61 268 SER A C 1
ATOM 1938 O O . SER A 1 268 ? 33.323 -13.648 7.219 1.00 30.61 268 SER A O 1
ATOM 1940 N N . VAL A 1 269 ? 31.466 -12.485 6.733 1.00 31.12 269 VAL A N 1
ATOM 1941 C CA . VAL A 1 269 ? 31.920 -12.085 5.394 1.00 31.12 269 VAL A CA 1
ATOM 1942 C C . VAL A 1 269 ? 31.344 -10.711 5.045 1.00 31.12 269 VAL A C 1
ATOM 1944 O O . VAL A 1 269 ? 30.180 -10.585 4.670 1.00 31.12 269 VAL A O 1
ATOM 1947 N N . THR A 1 270 ? 32.168 -9.669 5.147 1.00 30.75 270 THR A N 1
ATOM 1948 C CA . THR A 1 270 ? 31.847 -8.345 4.602 1.00 30.75 270 THR A CA 1
ATOM 1949 C C . THR A 1 270 ? 32.112 -8.382 3.100 1.00 30.75 270 THR A C 1
ATOM 1951 O O . THR A 1 270 ? 33.243 -8.186 2.664 1.00 30.75 270 THR A O 1
ATOM 1954 N N . LEU A 1 271 ? 31.093 -8.686 2.296 1.00 34.38 271 LEU A N 1
ATOM 1955 C CA . LEU A 1 271 ? 31.170 -8.484 0.849 1.00 34.38 271 LEU A CA 1
ATOM 1956 C C . LEU A 1 271 ? 30.544 -7.127 0.516 1.00 34.38 271 LEU A C 1
ATOM 1958 O O . LEU A 1 271 ? 29.404 -6.888 0.923 1.00 34.38 271 LEU A O 1
ATOM 1962 N N . PRO A 1 272 ? 31.239 -6.244 -0.220 1.00 29.41 272 PRO A N 1
ATOM 1963 C CA . PRO A 1 272 ? 30.612 -5.063 -0.787 1.00 29.41 272 PRO A CA 1
ATOM 1964 C C . PRO A 1 272 ? 29.646 -5.533 -1.878 1.00 29.41 272 PRO A C 1
ATOM 1966 O O . PRO A 1 272 ? 30.026 -5.756 -3.023 1.00 29.41 272 PRO A O 1
ATOM 1969 N N . LEU A 1 273 ? 28.391 -5.755 -1.504 1.00 34.44 273 LEU A N 1
ATOM 1970 C CA . LEU A 1 273 ? 27.312 -5.952 -2.458 1.00 34.44 273 LEU A CA 1
ATOM 1971 C C . LEU A 1 273 ? 26.777 -4.569 -2.801 1.00 34.44 273 LEU A C 1
ATOM 1973 O O . LEU A 1 273 ? 26.158 -3.919 -1.962 1.00 34.44 273 LEU A O 1
ATOM 1977 N N . THR A 1 274 ? 27.036 -4.107 -4.018 1.00 30.28 274 THR A N 1
ATOM 1978 C CA . THR A 1 274 ? 26.341 -2.945 -4.568 1.00 30.28 274 THR A CA 1
ATOM 1979 C C . THR A 1 274 ? 24.921 -3.398 -4.929 1.00 30.28 274 THR A C 1
ATOM 1981 O O . THR A 1 274 ? 24.784 -4.304 -5.757 1.00 30.28 274 THR A O 1
ATOM 1984 N N . PRO A 1 275 ? 23.860 -2.858 -4.302 1.00 33.69 275 PRO A N 1
ATOM 1985 C CA . PRO A 1 275 ? 22.492 -3.196 -4.670 1.00 33.69 275 PRO A CA 1
ATOM 1986 C C . PRO A 1 275 ? 22.168 -2.546 -6.021 1.00 33.69 275 PRO A C 1
ATOM 1988 O O . PRO A 1 275 ? 21.808 -1.378 -6.097 1.00 33.69 275 PRO A O 1
ATOM 1991 N N . GLU A 1 276 ? 22.326 -3.303 -7.102 1.00 29.25 276 GLU A N 1
ATOM 1992 C CA . GLU A 1 276 ? 21.738 -2.988 -8.407 1.00 29.25 276 GLU A CA 1
ATOM 1993 C C . GLU A 1 276 ? 20.429 -3.790 -8.528 1.00 29.25 276 GLU A C 1
ATOM 1995 O O . GLU A 1 276 ? 20.424 -4.970 -8.158 1.00 29.25 276 GLU A O 1
ATOM 2000 N N . PRO A 1 277 ? 19.317 -3.221 -9.033 1.00 35.91 277 PRO A N 1
ATOM 2001 C CA . PRO A 1 277 ? 18.123 -3.990 -9.372 1.00 35.91 277 PRO A CA 1
ATOM 2002 C C . PRO A 1 277 ? 18.442 -4.910 -10.559 1.00 35.91 277 PRO A C 1
ATOM 2004 O O . PRO A 1 277 ? 18.201 -4.584 -11.717 1.00 35.91 277 PRO A O 1
ATOM 2007 N N . ALA A 1 278 ? 19.050 -6.055 -10.266 1.00 35.44 278 ALA A N 1
ATOM 2008 C CA . ALA A 1 278 ? 19.399 -7.054 -11.256 1.00 35.44 278 ALA A CA 1
ATOM 2009 C C . ALA A 1 278 ? 18.177 -7.919 -11.572 1.00 35.44 278 ALA A C 1
ATOM 2011 O O . ALA A 1 278 ? 17.496 -8.416 -10.672 1.00 35.44 278 ALA A O 1
ATOM 2012 N N . SER A 1 279 ? 17.941 -8.145 -12.862 1.00 36.66 279 SER A N 1
ATOM 2013 C CA . SER A 1 279 ? 17.111 -9.255 -13.318 1.00 36.66 279 SER A CA 1
ATOM 2014 C C . SER A 1 279 ? 17.640 -10.579 -12.734 1.00 36.66 279 SER A C 1
ATOM 2016 O O . SER A 1 279 ? 18.858 -10.712 -12.559 1.00 36.66 279 SER A O 1
ATOM 2018 N N . PRO A 1 280 ? 16.789 -11.579 -12.422 1.00 39.53 280 PRO A N 1
ATOM 2019 C CA . PRO A 1 280 ? 17.265 -12.900 -12.066 1.00 39.53 280 PRO A CA 1
ATOM 2020 C C . PRO A 1 280 ? 18.114 -13.405 -13.243 1.00 39.53 280 PRO A C 1
ATOM 2022 O O . PRO A 1 280 ? 17.677 -13.355 -14.395 1.00 39.53 280 PRO A O 1
ATOM 2025 N N . PRO A 1 281 ? 19.355 -13.840 -12.990 1.00 38.38 281 PRO A N 1
ATOM 2026 C CA . PRO A 1 281 ? 20.268 -14.234 -14.029 1.00 38.38 281 PRO A CA 1
ATOM 2027 C C . PRO A 1 281 ? 19.699 -15.462 -14.728 1.00 38.38 281 PRO A C 1
ATOM 2029 O O . PRO A 1 281 ? 19.155 -16.373 -14.101 1.00 38.38 281 PRO A O 1
ATOM 2032 N N . THR A 1 282 ? 19.930 -15.542 -16.032 1.00 40.81 282 THR A N 1
ATOM 2033 C CA . THR A 1 282 ? 20.093 -16.844 -16.670 1.00 40.81 282 THR A CA 1
ATOM 2034 C C . THR A 1 282 ? 21.225 -17.564 -15.936 1.00 40.81 282 THR A C 1
ATOM 2036 O O . THR A 1 282 ? 22.340 -17.042 -15.817 1.00 40.81 282 THR A O 1
ATOM 2039 N N . PHE A 1 283 ? 20.936 -18.737 -15.364 1.00 42.84 283 PHE A N 1
ATOM 2040 C CA . PHE A 1 283 ? 21.938 -19.542 -14.669 1.00 42.84 283 PHE A CA 1
ATOM 2041 C C . PHE A 1 283 ? 22.956 -20.073 -15.684 1.00 42.84 283 PHE A C 1
ATOM 2043 O O . PHE A 1 283 ? 22.831 -21.176 -16.204 1.00 42.84 283 PHE A O 1
ATOM 2050 N N . GLY A 1 284 ? 23.980 -19.273 -15.976 1.00 45.09 284 GLY A N 1
ATOM 2051 C CA . GLY A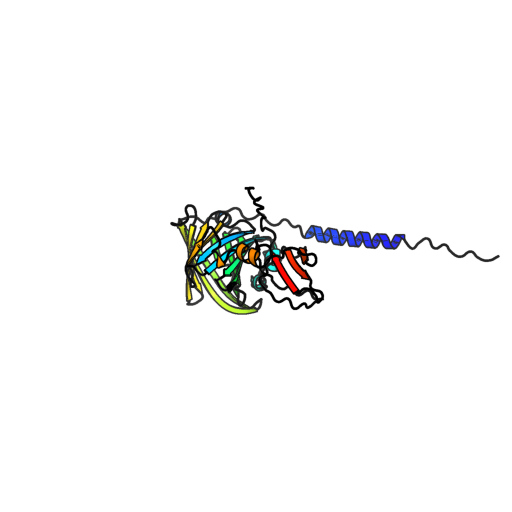 1 284 ? 25.250 -19.796 -16.464 1.00 45.09 284 GLY A CA 1
ATOM 2052 C C . GLY A 1 284 ? 25.938 -20.611 -15.364 1.00 45.09 284 GLY A C 1
ATOM 2053 O O . GLY A 1 284 ? 25.568 -20.528 -14.193 1.00 45.09 284 GLY A O 1
ATOM 2054 N N . LEU A 1 285 ? 26.995 -21.348 -15.714 1.00 45.97 285 LEU A N 1
ATOM 2055 C CA . LEU A 1 285 ? 27.741 -22.274 -14.837 1.00 45.97 285 LEU A CA 1
ATOM 2056 C C . LEU A 1 285 ? 28.362 -21.653 -13.554 1.00 45.97 285 LEU A C 1
ATOM 2058 O O . LEU A 1 285 ? 29.089 -22.334 -12.838 1.00 45.97 285 LEU A O 1
ATOM 2062 N N . ARG A 1 286 ? 28.122 -20.367 -13.255 1.00 56.59 286 ARG A N 1
ATOM 2063 C CA . ARG A 1 286 ? 28.660 -19.629 -12.093 1.00 56.59 286 ARG A CA 1
ATOM 2064 C C . ARG A 1 286 ? 27.621 -18.734 -11.406 1.00 56.59 286 ARG A C 1
ATOM 2066 O O . ARG A 1 286 ? 27.904 -17.594 -11.032 1.00 56.59 286 ARG A O 1
ATOM 2073 N N . ALA A 1 287 ? 26.403 -19.236 -11.262 1.00 57.97 287 ALA A N 1
ATOM 2074 C CA . ALA A 1 287 ? 25.358 -18.599 -10.472 1.00 57.97 287 ALA A CA 1
ATOM 2075 C C . ALA A 1 287 ? 24.852 -19.563 -9.393 1.00 57.97 287 ALA A C 1
ATOM 2077 O O . ALA A 1 287 ? 24.837 -20.776 -9.596 1.00 57.97 287 ALA A O 1
ATOM 2078 N N . GLY A 1 288 ? 24.475 -19.018 -8.238 1.00 48.31 288 GLY A N 1
ATOM 2079 C CA . GLY A 1 288 ? 23.917 -19.770 -7.121 1.00 48.31 288 GLY A CA 1
ATOM 2080 C C . GLY A 1 288 ? 22.598 -19.166 -6.663 1.00 48.31 288 GLY A C 1
ATOM 2081 O O . GLY A 1 288 ? 22.365 -17.969 -6.825 1.00 48.31 288 GLY A O 1
ATOM 2082 N N . VAL A 1 289 ? 21.736 -20.004 -6.096 1.00 51.72 289 VAL A N 1
ATOM 2083 C CA . VAL A 1 289 ? 20.520 -19.587 -5.395 1.00 51.72 289 VAL A CA 1
ATOM 2084 C C . VAL A 1 289 ? 20.620 -20.089 -3.969 1.00 51.72 289 VAL A C 1
ATOM 2086 O O . VAL A 1 289 ? 20.852 -21.274 -3.742 1.00 51.72 289 VAL A O 1
ATOM 2089 N N . VAL A 1 290 ? 20.442 -19.195 -3.007 1.00 48.00 290 VAL A N 1
ATOM 2090 C CA . VAL A 1 290 ? 20.298 -19.522 -1.595 1.00 48.00 290 VAL A CA 1
ATOM 2091 C C . VAL A 1 290 ? 18.886 -19.146 -1.185 1.00 48.00 290 VAL A C 1
ATOM 2093 O O . VAL A 1 290 ? 18.539 -17.973 -1.088 1.00 48.00 290 VAL A O 1
ATOM 2096 N N . ALA A 1 291 ? 18.074 -20.162 -0.923 1.00 41.59 291 ALA A N 1
ATOM 2097 C CA . ALA A 1 291 ? 16.890 -20.001 -0.099 1.00 41.59 291 ALA A CA 1
ATOM 2098 C C . ALA A 1 291 ? 17.330 -20.142 1.362 1.00 41.59 291 ALA A C 1
ATOM 2100 O O . ALA A 1 291 ? 17.918 -21.158 1.748 1.00 41.59 291 ALA A O 1
ATOM 2101 N N . SER A 1 292 ? 17.103 -19.110 2.170 1.00 40.31 292 SER A N 1
ATOM 2102 C CA . SER A 1 292 ? 17.360 -19.207 3.605 1.00 40.31 292 SER A CA 1
ATOM 2103 C C . SER A 1 292 ? 16.210 -19.951 4.287 1.00 40.31 292 SER A C 1
ATOM 2105 O O . SER A 1 292 ? 15.059 -19.831 3.892 1.00 40.31 292 SER A O 1
ATOM 2107 N N . ARG A 1 293 ? 16.491 -20.699 5.360 1.00 34.53 293 ARG A N 1
ATOM 2108 C CA . ARG A 1 293 ? 15.420 -21.200 6.246 1.00 34.53 293 ARG A CA 1
ATOM 2109 C C . ARG A 1 293 ? 14.890 -20.121 7.195 1.00 34.53 293 ARG A C 1
ATOM 2111 O O . ARG A 1 293 ? 13.853 -20.316 7.818 1.00 34.53 293 ARG A O 1
ATOM 2118 N N . THR A 1 294 ? 15.620 -19.015 7.347 1.00 38.06 294 THR A N 1
ATOM 2119 C CA . THR A 1 294 ? 15.315 -17.927 8.294 1.00 38.06 294 THR A CA 1
ATOM 2120 C C . THR A 1 294 ? 14.824 -16.649 7.620 1.00 38.06 294 THR A C 1
ATOM 2122 O O . THR A 1 294 ? 14.307 -15.773 8.311 1.00 38.06 294 THR A O 1
ATOM 2125 N N . SER A 1 295 ? 14.967 -16.549 6.298 1.00 44.00 295 SER A N 1
ATOM 2126 C CA . SER A 1 295 ? 14.334 -15.529 5.462 1.00 44.00 295 SER A CA 1
ATOM 2127 C C . SER A 1 295 ? 13.403 -16.255 4.504 1.00 44.00 295 SER A C 1
ATOM 2129 O O . SER A 1 295 ? 13.850 -17.249 3.935 1.00 44.00 295 SER A O 1
ATOM 2131 N N . PRO A 1 296 ? 12.152 -15.808 4.304 1.00 44.28 296 PRO A N 1
ATOM 2132 C CA . PRO A 1 296 ? 11.351 -16.356 3.221 1.00 44.28 296 PRO A CA 1
ATOM 2133 C C . PRO A 1 296 ? 12.059 -16.097 1.883 1.00 44.28 296 PRO A C 1
ATOM 2135 O O . PRO A 1 296 ? 11.989 -16.922 0.988 1.00 44.28 296 PRO A O 1
ATOM 2138 N N . ASP A 1 297 ? 12.832 -15.021 1.761 1.00 51.81 297 ASP A N 1
ATOM 2139 C CA . ASP A 1 297 ? 13.379 -14.635 0.472 1.00 51.81 297 ASP A CA 1
ATOM 2140 C C . ASP A 1 297 ? 14.400 -15.626 -0.124 1.00 51.81 297 ASP A C 1
ATOM 2142 O O . ASP A 1 297 ? 15.327 -16.109 0.536 1.00 51.81 297 ASP A O 1
ATOM 2146 N N . VAL A 1 298 ? 14.272 -15.839 -1.429 1.00 54.06 298 VAL A N 1
ATOM 2147 C CA . VAL A 1 298 ? 15.247 -16.471 -2.310 1.00 54.06 298 VAL A CA 1
ATOM 2148 C C . VAL A 1 298 ? 16.282 -15.428 -2.705 1.00 54.06 298 VAL A C 1
ATOM 2150 O O . VAL A 1 298 ? 15.930 -14.400 -3.267 1.00 54.06 298 VAL A O 1
ATOM 2153 N N . ILE A 1 299 ? 17.558 -15.689 -2.439 1.00 58.66 299 ILE A N 1
ATOM 2154 C CA . ILE A 1 299 ? 18.667 -14.834 -2.863 1.00 58.66 299 ILE A CA 1
ATOM 2155 C C . ILE A 1 299 ? 19.397 -15.534 -3.999 1.00 58.66 299 ILE A C 1
ATOM 2157 O O . ILE A 1 299 ? 19.984 -16.592 -3.786 1.00 58.66 299 ILE A O 1
ATOM 2161 N N . GLY A 1 300 ? 19.412 -14.964 -5.197 1.00 59.03 300 GLY A N 1
ATOM 2162 C CA . GLY A 1 300 ? 20.308 -15.444 -6.243 1.00 59.03 300 GLY A CA 1
ATOM 2163 C C . GLY A 1 300 ? 21.536 -14.560 -6.365 1.00 59.03 300 GLY A C 1
ATOM 2164 O O . GLY A 1 300 ? 21.479 -13.364 -6.107 1.00 59.03 300 GLY A O 1
ATOM 2165 N N . PHE A 1 301 ? 22.668 -15.141 -6.745 1.00 61.66 301 PHE A N 1
ATOM 2166 C CA . PHE A 1 301 ? 23.926 -14.417 -6.874 1.00 61.66 301 PHE A CA 1
ATOM 2167 C C . PHE A 1 301 ? 24.781 -14.935 -8.027 1.00 61.66 301 PHE A C 1
ATOM 2169 O O . PHE A 1 301 ? 24.702 -16.103 -8.412 1.00 61.66 301 PHE A O 1
ATOM 2176 N N . ARG A 1 302 ? 25.632 -14.060 -8.573 1.00 59.31 302 ARG A N 1
ATOM 2177 C CA . ARG A 1 302 ? 26.651 -14.416 -9.571 1.00 59.31 302 ARG A CA 1
ATOM 2178 C C . ARG A 1 302 ? 28.029 -14.429 -8.922 1.00 59.31 302 ARG A C 1
ATOM 2180 O O . ARG A 1 302 ? 28.424 -13.465 -8.264 1.00 59.31 302 ARG A O 1
ATOM 2187 N N . VAL A 1 303 ? 28.768 -15.512 -9.150 1.00 52.34 303 VAL A N 1
ATOM 2188 C CA . VAL A 1 303 ? 30.130 -15.698 -8.646 1.00 52.34 303 VAL A CA 1
ATOM 2189 C C . VAL A 1 303 ? 31.122 -15.412 -9.772 1.00 52.34 303 VAL A C 1
ATOM 2191 O O . VAL A 1 303 ? 31.170 -16.115 -10.782 1.00 52.34 303 VAL A O 1
ATOM 2194 N N . ALA A 1 304 ? 31.922 -14.366 -9.607 1.00 61.69 304 ALA A N 1
ATOM 2195 C CA . ALA A 1 304 ? 33.103 -14.100 -10.418 1.00 61.69 304 ALA A CA 1
ATOM 2196 C C . ALA A 1 304 ? 34.347 -14.733 -9.759 1.00 61.69 304 ALA A C 1
ATOM 2198 O O . ALA A 1 304 ? 34.298 -15.094 -8.582 1.00 61.69 304 ALA A O 1
ATOM 2199 N N . PRO A 1 305 ? 35.484 -14.859 -10.473 1.00 61.28 305 PRO A N 1
ATOM 2200 C CA . PRO A 1 305 ? 36.733 -15.366 -9.890 1.00 61.28 305 PRO A CA 1
ATOM 2201 C C . PRO A 1 305 ? 37.182 -14.624 -8.620 1.00 61.28 305 PRO A C 1
ATOM 2203 O O . PRO A 1 305 ? 37.865 -15.202 -7.784 1.00 61.28 305 PRO A O 1
ATOM 2206 N N . THR A 1 306 ? 36.787 -13.358 -8.477 1.00 60.16 306 THR A N 1
ATOM 2207 C CA . THR A 1 306 ? 37.126 -12.477 -7.353 1.00 60.16 306 THR A CA 1
ATOM 2208 C C . THR A 1 306 ? 36.081 -12.465 -6.231 1.00 60.16 306 THR A C 1
ATOM 2210 O O . THR A 1 306 ? 36.276 -11.764 -5.242 1.00 60.16 306 THR A O 1
ATOM 2213 N N . GLY A 1 307 ? 34.985 -13.225 -6.352 1.00 60.84 307 GLY A N 1
ATOM 2214 C CA . GLY A 1 307 ? 33.922 -13.303 -5.346 1.00 60.84 307 GLY A CA 1
ATOM 2215 C C . GLY A 1 307 ? 32.515 -13.107 -5.914 1.00 60.84 307 GLY A C 1
ATOM 2216 O O . GLY A 1 307 ? 32.284 -13.195 -7.120 1.00 60.84 307 GLY A O 1
ATOM 2217 N N . ILE A 1 308 ? 31.544 -12.859 -5.034 1.00 57.25 308 ILE A N 1
ATOM 2218 C CA . ILE A 1 308 ? 30.168 -12.551 -5.444 1.00 57.25 308 ILE A CA 1
ATOM 2219 C C . ILE A 1 308 ? 30.134 -11.127 -5.991 1.00 57.25 308 ILE A C 1
ATOM 2221 O O . ILE A 1 308 ? 30.543 -10.192 -5.313 1.00 57.25 308 ILE A O 1
ATOM 2225 N N . THR A 1 309 ? 29.639 -10.970 -7.215 1.00 54.12 309 THR A N 1
ATOM 2226 C CA . THR A 1 309 ? 29.598 -9.664 -7.898 1.00 54.12 309 THR A CA 1
ATOM 2227 C C . THR A 1 309 ? 28.199 -9.082 -7.992 1.00 54.12 309 THR A C 1
ATOM 2229 O O . THR A 1 309 ? 28.056 -7.875 -8.147 1.00 54.12 309 THR A O 1
ATOM 2232 N N . ARG A 1 310 ? 27.162 -9.920 -7.898 1.00 53.69 310 ARG A N 1
ATOM 2233 C CA . ARG A 1 310 ? 25.756 -9.505 -7.960 1.00 53.69 310 ARG A CA 1
ATOM 2234 C C . ARG A 1 310 ? 24.911 -10.401 -7.078 1.00 53.69 310 ARG A C 1
ATOM 2236 O O . ARG A 1 310 ? 25.139 -11.611 -7.082 1.00 53.69 310 ARG A O 1
ATOM 2243 N N . ALA A 1 311 ? 23.935 -9.822 -6.387 1.00 56.44 311 ALA A N 1
ATOM 2244 C CA . ALA A 1 311 ? 22.913 -10.548 -5.648 1.00 56.44 311 ALA A CA 1
ATOM 2245 C C . ALA A 1 311 ? 21.536 -9.911 -5.888 1.00 56.44 311 ALA A C 1
ATOM 2247 O O . ALA A 1 311 ? 21.411 -8.691 -5.875 1.00 56.44 311 ALA A O 1
ATOM 2248 N N . TRP A 1 312 ? 20.515 -10.734 -6.094 1.00 52.50 312 TRP A N 1
ATOM 2249 C CA . TRP A 1 312 ? 19.104 -10.346 -6.146 1.00 52.50 312 TRP A CA 1
ATOM 2250 C C . TRP A 1 312 ? 18.328 -11.158 -5.114 1.00 52.50 312 TRP A C 1
ATOM 2252 O O . TRP A 1 312 ? 18.815 -12.179 -4.630 1.00 52.50 312 TRP A O 1
ATOM 2262 N N . ARG A 1 313 ? 17.129 -10.695 -4.767 1.00 54.16 313 ARG A N 1
ATOM 2263 C CA . ARG A 1 313 ? 16.251 -11.288 -3.759 1.00 54.16 313 ARG A CA 1
ATOM 2264 C C . ARG A 1 313 ? 14.842 -11.466 -4.362 1.00 54.16 313 ARG A C 1
ATOM 2266 O O . ARG A 1 313 ? 14.504 -10.770 -5.309 1.00 54.16 313 ARG A O 1
ATOM 2273 N N . ALA A 1 314 ? 14.052 -12.426 -3.894 1.00 52.78 314 ALA A N 1
ATOM 2274 C CA . ALA A 1 314 ? 12.654 -12.639 -4.291 1.00 52.78 314 ALA A CA 1
ATOM 2275 C C . ALA A 1 314 ? 11.879 -13.254 -3.122 1.00 52.78 314 ALA A C 1
ATOM 2277 O O . ALA A 1 314 ? 12.399 -14.173 -2.498 1.00 52.78 314 ALA A O 1
ATOM 2278 N N . ALA A 1 315 ? 10.664 -12.797 -2.819 1.00 51.41 315 ALA A N 1
ATOM 2279 C CA . ALA A 1 315 ? 9.828 -13.446 -1.806 1.00 51.41 315 ALA A CA 1
ATOM 2280 C C . ALA A 1 315 ? 9.200 -14.749 -2.368 1.00 51.41 315 ALA A C 1
ATOM 2282 O O . ALA A 1 315 ? 8.893 -14.810 -3.562 1.00 51.41 315 ALA A O 1
ATOM 2283 N N . PRO A 1 316 ? 9.001 -15.808 -1.561 1.00 44.00 316 PRO A N 1
ATOM 2284 C CA . PRO A 1 316 ? 8.182 -16.962 -1.931 1.00 44.00 316 PRO A CA 1
ATOM 2285 C C . PRO A 1 316 ? 6.738 -16.508 -2.088 1.00 44.00 316 PRO A C 1
ATOM 2287 O O . PRO A 1 316 ? 6.277 -15.731 -1.265 1.00 44.00 316 PRO A O 1
ATOM 2290 N N . GLY A 1 317 ? 6.053 -17.003 -3.118 1.00 38.94 317 GLY A N 1
ATOM 2291 C CA . GLY A 1 317 ? 4.687 -16.587 -3.468 1.00 38.94 317 GLY A CA 1
ATOM 2292 C C . GLY A 1 317 ? 4.562 -16.142 -4.926 1.00 38.94 317 GLY A C 1
ATOM 2293 O O . GLY A 1 317 ? 3.507 -16.294 -5.535 1.00 38.94 317 GLY A O 1
ATOM 2294 N N . ALA A 1 318 ? 5.667 -15.712 -5.550 1.00 37.91 318 ALA A N 1
ATOM 2295 C CA . ALA A 1 318 ? 5.709 -15.396 -6.976 1.00 37.91 318 ALA A CA 1
ATOM 2296 C C . ALA A 1 318 ? 5.354 -16.634 -7.825 1.00 37.91 318 ALA A C 1
ATOM 2298 O O . ALA A 1 318 ? 6.162 -17.549 -8.012 1.00 37.91 318 ALA A O 1
ATOM 2299 N N . SER A 1 319 ? 4.123 -16.690 -8.333 1.00 31.36 319 SER A N 1
ATOM 2300 C CA . SER A 1 319 ? 3.679 -17.795 -9.178 1.00 31.36 319 SER A CA 1
ATOM 2301 C C . SER A 1 319 ? 4.390 -17.760 -10.539 1.00 31.36 319 SER A C 1
ATOM 2303 O O . SER A 1 319 ? 4.374 -16.774 -11.277 1.00 31.36 319 SER A O 1
ATOM 2305 N N . HIS A 1 320 ? 5.031 -18.871 -10.908 1.00 28.50 320 HIS A N 1
ATOM 2306 C CA . HIS A 1 320 ? 5.553 -19.073 -12.257 1.00 28.50 320 HIS A CA 1
ATOM 2307 C C . HIS A 1 320 ? 4.406 -19.477 -13.194 1.00 28.50 320 HIS A C 1
ATOM 2309 O O . HIS A 1 320 ? 4.084 -20.659 -13.301 1.00 28.50 320 HIS A O 1
ATOM 2315 N N . SER A 1 321 ? 3.820 -18.537 -13.940 1.00 28.41 321 SER A N 1
ATOM 2316 C CA . SER A 1 321 ? 3.019 -18.911 -15.113 1.00 28.41 321 SER A CA 1
ATOM 2317 C C . SER A 1 321 ? 3.953 -19.229 -16.289 1.00 28.41 321 SER A C 1
ATOM 2319 O O . SER A 1 321 ? 4.408 -18.363 -17.046 1.00 28.41 321 SER A O 1
ATOM 2321 N N . SER A 1 322 ? 4.293 -20.509 -16.438 1.00 27.84 322 SER A N 1
ATOM 2322 C CA . SER A 1 322 ? 4.864 -21.004 -17.689 1.00 27.84 322 SER A CA 1
ATOM 2323 C C . SER A 1 322 ? 3.741 -21.062 -18.726 1.00 27.84 322 SER A C 1
ATOM 2325 O O . SER A 1 322 ? 2.976 -22.016 -18.805 1.00 27.84 322 SER A O 1
ATOM 2327 N N . ARG A 1 323 ? 3.587 -20.002 -19.525 1.00 27.45 323 ARG A N 1
ATOM 2328 C CA . ARG A 1 323 ? 2.808 -20.120 -20.760 1.00 27.45 323 ARG A CA 1
ATOM 2329 C C . ARG A 1 323 ? 3.717 -20.801 -21.776 1.00 27.45 323 ARG A C 1
ATOM 2331 O O . ARG A 1 323 ? 4.703 -20.201 -22.202 1.00 27.45 323 ARG A O 1
ATOM 2338 N N . ALA A 1 324 ? 3.424 -22.060 -22.096 1.00 25.55 324 ALA A N 1
ATOM 2339 C CA . ALA A 1 324 ? 4.092 -22.763 -23.182 1.00 25.55 324 ALA A CA 1
ATOM 2340 C C . ALA A 1 324 ? 3.951 -21.934 -24.474 1.00 25.55 324 ALA A C 1
ATOM 2342 O O . ALA A 1 324 ? 2.858 -21.411 -24.726 1.00 25.55 324 ALA A O 1
ATOM 2343 N N . PRO A 1 325 ? 5.020 -21.764 -25.270 1.00 30.64 325 PRO A N 1
ATOM 2344 C CA . PRO A 1 325 ? 4.896 -21.124 -26.568 1.00 30.64 325 PRO A CA 1
ATOM 2345 C C . PRO A 1 325 ? 3.940 -21.960 -27.420 1.00 30.64 325 PRO A C 1
ATOM 2347 O O . PRO A 1 325 ? 4.161 -23.147 -27.650 1.00 30.64 325 PRO A O 1
ATOM 2350 N N . SER A 1 326 ? 2.846 -21.339 -27.850 1.00 31.86 326 SER A N 1
ATOM 2351 C CA . SER A 1 326 ? 2.006 -21.861 -28.920 1.00 31.86 326 SER A CA 1
ATOM 2352 C C . SER A 1 326 ? 2.872 -21.947 -30.172 1.00 31.86 326 SER A C 1
ATOM 2354 O O . SER A 1 326 ? 3.329 -20.917 -30.667 1.00 31.86 326 SER A O 1
ATOM 2356 N N . GLY A 1 327 ? 3.147 -23.173 -30.615 1.00 35.78 327 GLY A N 1
ATOM 2357 C CA . GLY A 1 327 ? 3.898 -23.429 -31.835 1.00 35.78 327 GLY A CA 1
ATOM 2358 C C . GLY A 1 327 ? 3.175 -22.848 -33.047 1.00 35.78 327 GLY A C 1
ATOM 2359 O O . GLY A 1 327 ? 1.980 -23.087 -33.228 1.00 35.78 327 GLY A O 1
ATOM 2360 N N . THR A 1 328 ? 3.919 -22.092 -33.845 1.00 38.62 328 THR A N 1
ATOM 2361 C CA . THR A 1 328 ? 3.638 -21.800 -35.255 1.00 38.62 328 THR A CA 1
ATOM 2362 C C . THR A 1 328 ? 4.739 -22.418 -36.084 1.00 38.62 328 THR A C 1
ATOM 2364 O O . THR A 1 328 ? 5.910 -22.204 -35.687 1.00 38.62 328 THR A O 1
#